Protein AF-A0A1H5H4X9-F1 (afdb_monomer)

Radius of gyration: 22.7 Å; Cα contacts (8 Å, |Δi|>4): 491; chains: 1; bounding box: 61×38×58 Å

Mean predicted aligned error: 7.18 Å

pLDDT: mean 88.06, std 11.5, range [39.28, 98.12]

Sequence (280 aa):
MKQNLNSKNSQIFKKFEDKILLLNNENDILNEVNIFSKSISINGILNHLLELFSNEKYYLPNNSTQNKITLFSSSSYEFSLIHTPPEVRTSSEATSLYTYTNNVFFCPLIDVNDVRYTIYEQNKRVAPDVLDEDVKLQIKKENVFVKNETIFLRKFKDVLRFDGTKPLLLFMIISRKDTLKYSWEYNSISLKPVRIVLREVNFARLGTTAKILGNIGDGNSKALLLKLSQHESHIVRWEAARALINIDFEEGVSVLKRMMNDKHIEISMAAKQSVQMLNV

Foldseek 3Di:
DDDPPVDPLVVLVVVLVVVCVVDDDDVVNQVSLLVSLVVDAPVSVVVVVVVVVVPDPDDDQPPDDPFWGFPDDDLFKTKIKGKDAQVNQPPPPPFKWKFFLFKKKKAFNDAQQFKKKWKWFFPDPDDQQDFDQPTATDTPDIDGHDHSNMDIHHGQTIIMHMHGNHMTIIMMMTTNPNGHQWMWMAGPPRRTTDDIDGPPPVLVVLLVVLLVLLVVLDLVCLVVLVVQLPDPDLSSVVSSLSSCCSNPVVVSLVSLVVQCPPPDPVSVVVSVVVNVVVVD

Structure (mmCIF, N/CA/C/O backbone):
data_AF-A0A1H5H4X9-F1
#
_entry.id   AF-A0A1H5H4X9-F1
#
loop_
_atom_site.group_PDB
_atom_site.id
_atom_site.type_symbol
_atom_site.label_atom_id
_atom_site.label_alt_id
_atom_site.label_comp_id
_atom_site.label_asym_id
_atom_site.label_entity_id
_atom_sit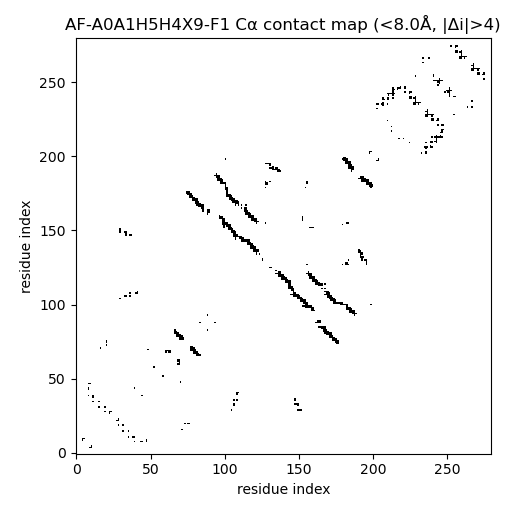e.label_seq_id
_atom_site.pdbx_PDB_ins_code
_atom_site.Cartn_x
_atom_site.Cartn_y
_atom_site.Cartn_z
_atom_site.occupancy
_atom_site.B_iso_or_equiv
_atom_site.auth_seq_id
_atom_site.auth_comp_id
_atom_site.auth_asym_id
_atom_site.auth_atom_id
_atom_site.pdbx_PDB_model_num
ATOM 1 N N . MET A 1 1 ? 31.235 10.273 4.834 1.00 39.28 1 MET A N 1
ATOM 2 C CA . MET A 1 1 ? 32.504 9.775 4.258 1.00 39.28 1 MET A CA 1
ATOM 3 C C . MET A 1 1 ? 32.305 9.721 2.746 1.00 39.28 1 MET A C 1
ATOM 5 O O . MET A 1 1 ? 31.377 9.052 2.317 1.00 39.28 1 MET A O 1
ATOM 9 N N . LYS A 1 2 ? 33.024 10.523 1.946 1.00 40.16 2 LYS A N 1
ATOM 10 C CA . LYS A 1 2 ? 32.830 10.560 0.482 1.00 40.16 2 LYS A CA 1
ATOM 11 C C . LYS A 1 2 ? 33.460 9.300 -0.122 1.00 40.16 2 LYS A C 1
ATOM 13 O O . LYS A 1 2 ? 34.681 9.186 -0.132 1.00 40.16 2 LYS A O 1
ATOM 18 N N . GLN A 1 3 ? 32.632 8.347 -0.545 1.00 53.31 3 GLN A N 1
ATOM 19 C CA . GLN A 1 3 ? 33.078 7.129 -1.220 1.00 53.31 3 GLN A CA 1
ATOM 20 C C . GLN A 1 3 ? 33.674 7.491 -2.588 1.00 53.31 3 GLN A C 1
ATOM 22 O O . GLN A 1 3 ? 33.053 8.208 -3.372 1.00 53.31 3 GLN A O 1
ATOM 27 N N . ASN A 1 4 ? 34.873 6.991 -2.885 1.00 46.84 4 ASN A N 1
ATOM 28 C CA . ASN A 1 4 ? 35.510 7.135 -4.193 1.00 46.84 4 ASN A CA 1
ATOM 29 C C . ASN A 1 4 ? 34.984 6.028 -5.127 1.00 46.84 4 ASN A C 1
ATOM 31 O O . ASN A 1 4 ? 35.702 5.110 -5.513 1.00 46.84 4 ASN A O 1
ATOM 35 N N . LEU A 1 5 ? 33.682 6.066 -5.417 1.00 55.34 5 LEU A N 1
ATOM 36 C CA . LEU A 1 5 ? 33.014 5.131 -6.320 1.00 55.34 5 LEU A CA 1
ATOM 37 C C . LEU A 1 5 ? 33.337 5.509 -7.776 1.00 55.34 5 LEU A C 1
ATOM 39 O O . LEU A 1 5 ? 32.560 6.177 -8.455 1.00 55.34 5 LEU A O 1
ATOM 43 N N . ASN A 1 6 ? 34.521 5.120 -8.249 1.00 63.47 6 ASN A N 1
ATOM 44 C CA . ASN A 1 6 ? 35.039 5.524 -9.561 1.00 63.47 6 ASN A CA 1
ATOM 45 C C . ASN A 1 6 ? 34.617 4.594 -10.717 1.00 63.47 6 ASN A C 1
ATOM 47 O O . ASN A 1 6 ? 35.115 4.728 -11.835 1.00 63.47 6 ASN A O 1
ATOM 51 N N . SER A 1 7 ? 33.708 3.639 -10.477 1.00 79.38 7 SER A N 1
ATOM 52 C CA . SER A 1 7 ? 33.183 2.784 -11.543 1.00 79.38 7 SER A CA 1
ATOM 53 C C . SER A 1 7 ? 32.176 3.552 -12.409 1.00 79.38 7 SER A C 1
ATOM 55 O O . SER A 1 7 ? 31.377 4.351 -11.915 1.00 79.38 7 SER A O 1
ATOM 57 N N . LYS A 1 8 ? 32.183 3.294 -13.726 1.00 84.25 8 LYS A N 1
ATOM 58 C CA . LYS A 1 8 ? 31.241 3.900 -14.689 1.00 84.25 8 LYS A CA 1
ATOM 59 C C . LYS A 1 8 ? 29.783 3.762 -14.229 1.00 84.25 8 LYS A C 1
ATOM 61 O O . LYS A 1 8 ? 29.007 4.703 -14.352 1.00 84.25 8 LYS A O 1
ATOM 66 N N . ASN A 1 9 ? 29.424 2.610 -13.659 1.00 82.50 9 ASN A N 1
ATOM 67 C CA . ASN A 1 9 ? 28.076 2.347 -13.150 1.00 82.50 9 ASN A CA 1
ATOM 68 C C . ASN A 1 9 ? 27.728 3.247 -11.963 1.00 82.50 9 ASN A C 1
ATOM 70 O O . ASN A 1 9 ? 26.633 3.799 -11.925 1.00 82.50 9 ASN A O 1
ATOM 74 N N . SER A 1 10 ? 28.668 3.463 -11.043 1.00 81.56 10 SER A N 1
ATOM 75 C CA . SER A 1 10 ? 28.453 4.348 -9.897 1.00 81.56 10 SER A CA 1
ATOM 76 C C . SER A 1 10 ? 28.204 5.796 -10.317 1.00 81.56 10 SER A C 1
ATOM 78 O O . SER A 1 10 ? 27.331 6.460 -9.765 1.00 81.56 10 SER A O 1
ATOM 80 N N . GLN A 1 11 ? 28.914 6.280 -11.342 1.00 87.19 11 GLN A N 1
ATOM 81 C CA . GLN A 1 11 ? 28.675 7.614 -11.903 1.00 87.19 11 GLN A CA 1
ATOM 82 C C . GLN A 1 11 ? 27.281 7.726 -12.540 1.00 87.19 11 GLN A C 1
ATOM 84 O O . GLN A 1 11 ? 26.608 8.744 -12.374 1.00 87.19 11 GLN A O 1
ATOM 89 N N . ILE A 1 12 ? 26.827 6.678 -13.238 1.00 88.88 12 ILE A N 1
ATOM 90 C CA . ILE A 1 12 ? 25.481 6.619 -13.829 1.00 88.88 12 ILE A CA 1
ATOM 91 C C . ILE A 1 12 ? 24.409 6.649 -12.729 1.00 88.88 12 ILE A C 1
ATOM 93 O O . ILE A 1 12 ? 23.481 7.453 -12.814 1.00 88.88 12 ILE A O 1
ATOM 97 N N . PHE A 1 13 ? 24.566 5.841 -11.675 1.00 87.25 13 PHE A N 1
ATOM 98 C CA . PHE A 1 13 ? 23.678 5.846 -10.508 1.00 87.25 13 PHE A CA 1
ATOM 99 C C . PHE A 1 13 ? 23.617 7.210 -9.837 1.00 87.25 13 PHE A C 1
ATOM 101 O O . PHE A 1 13 ? 22.525 7.720 -9.594 1.00 87.25 13 PHE A O 1
ATOM 108 N N . LYS A 1 14 ? 24.777 7.824 -9.584 1.00 86.81 14 LYS A N 1
ATOM 109 C CA . LYS A 1 14 ? 24.828 9.115 -8.905 1.00 86.81 14 LYS A CA 1
ATOM 110 C C . LYS A 1 14 ? 24.143 10.210 -9.719 1.00 86.81 14 LYS A C 1
ATOM 112 O O . LYS A 1 14 ? 23.335 10.965 -9.190 1.00 86.81 14 LYS A O 1
ATOM 117 N N . LYS A 1 15 ? 24.390 10.238 -11.031 1.00 92.00 15 LYS A N 1
ATOM 118 C CA . LYS A 1 15 ? 23.726 11.172 -11.948 1.00 92.00 15 LYS A CA 1
ATOM 119 C C . LYS A 1 15 ? 22.207 10.985 -11.964 1.00 92.00 15 LYS A C 1
ATOM 121 O O . LYS A 1 15 ? 21.479 11.972 -12.034 1.00 92.00 15 LYS A O 1
ATOM 126 N N . PHE A 1 16 ? 21.733 9.741 -11.929 1.00 91.81 16 PHE A N 1
ATOM 127 C CA . PHE A 1 16 ? 20.305 9.438 -11.865 1.00 91.81 16 PHE A CA 1
ATOM 128 C C . PHE A 1 16 ? 19.683 9.890 -10.541 1.00 91.81 16 PHE A C 1
ATOM 130 O O . PHE A 1 16 ? 18.658 10.570 -10.555 1.00 91.81 16 PHE A O 1
ATOM 137 N N . GLU A 1 17 ? 20.327 9.572 -9.416 1.00 90.19 17 GLU A N 1
ATOM 138 C CA . GLU A 1 17 ? 19.908 10.004 -8.080 1.00 90.19 17 GLU A CA 1
ATOM 139 C C . GLU A 1 17 ? 19.796 11.535 -8.005 1.00 90.19 17 GLU A C 1
ATOM 141 O O . GLU A 1 17 ? 18.753 12.066 -7.628 1.00 90.19 17 GLU A O 1
ATOM 146 N N . ASP A 1 18 ? 20.833 12.258 -8.426 1.00 91.44 18 ASP A N 1
ATOM 147 C CA . ASP A 1 18 ? 20.854 13.720 -8.338 1.00 91.44 18 ASP A CA 1
ATOM 148 C C . ASP A 1 18 ? 19.749 14.360 -9.191 1.00 91.44 18 ASP A C 1
ATOM 150 O O . ASP A 1 18 ? 19.135 15.345 -8.783 1.00 91.44 18 ASP A O 1
ATOM 154 N N . LYS A 1 19 ? 19.441 13.779 -10.356 1.00 92.81 19 LYS A N 1
ATOM 155 C CA . LYS A 1 19 ? 18.356 14.260 -11.213 1.00 92.81 19 LYS A CA 1
ATOM 156 C C . LYS A 1 19 ? 16.977 13.962 -10.644 1.00 92.81 19 LYS A C 1
ATOM 158 O O . LYS A 1 19 ? 16.148 14.865 -10.588 1.00 92.81 19 LYS A O 1
ATOM 163 N N . ILE A 1 20 ? 16.703 12.717 -10.247 1.00 90.50 20 ILE A N 1
ATOM 164 C CA . ILE A 1 20 ? 15.346 12.305 -9.863 1.00 90.50 20 ILE A CA 1
ATOM 165 C C . ILE A 1 20 ? 14.856 13.038 -8.611 1.00 90.50 20 ILE A C 1
ATOM 167 O O . ILE A 1 20 ? 13.665 13.318 -8.484 1.00 90.50 20 ILE A O 1
ATOM 171 N N . LEU A 1 21 ? 15.774 13.433 -7.723 1.00 89.00 21 LEU A N 1
ATOM 172 C CA . LEU A 1 21 ? 15.467 14.250 -6.548 1.00 89.00 21 LEU A CA 1
ATOM 173 C C . LEU A 1 21 ? 14.957 15.658 -6.892 1.00 89.00 21 LEU A C 1
ATOM 175 O O . LEU A 1 21 ? 14.251 16.254 -6.079 1.00 89.00 21 LEU A O 1
ATOM 179 N N . LEU A 1 22 ? 15.272 16.174 -8.083 1.00 90.19 22 LEU A N 1
ATOM 180 C CA . LEU A 1 22 ? 14.824 17.486 -8.559 1.00 90.19 22 LEU A CA 1
ATOM 181 C C . LEU A 1 22 ? 13.469 17.426 -9.283 1.00 90.19 22 LEU A C 1
ATOM 183 O O . LEU A 1 22 ? 12.858 18.466 -9.530 1.00 90.19 22 LEU A O 1
ATOM 187 N N . LEU A 1 23 ? 12.984 16.227 -9.624 1.00 89.44 23 LEU A N 1
ATOM 188 C CA . LEU A 1 23 ? 11.765 16.050 -10.409 1.00 89.44 23 LEU A CA 1
ATOM 189 C C . LEU A 1 23 ? 10.508 16.073 -9.532 1.00 89.44 23 LEU A C 1
ATOM 191 O O . LEU A 1 23 ? 10.429 15.446 -8.468 1.00 89.44 23 LEU A O 1
ATOM 195 N N . ASN A 1 24 ? 9.484 16.779 -10.018 1.00 83.94 24 ASN A N 1
ATOM 196 C CA . ASN A 1 24 ? 8.224 16.999 -9.301 1.00 83.94 24 ASN A CA 1
ATOM 197 C C . ASN A 1 24 ? 6.975 16.553 -10.070 1.00 83.94 24 ASN A C 1
ATOM 199 O O . ASN A 1 24 ? 5.891 16.572 -9.493 1.00 83.94 24 ASN A O 1
ATOM 203 N N . ASN A 1 25 ? 7.103 16.154 -11.337 1.00 87.69 25 ASN A N 1
ATOM 204 C CA . ASN A 1 25 ? 5.985 15.652 -12.131 1.00 87.69 25 ASN A CA 1
ATOM 205 C C . ASN A 1 25 ? 6.241 14.223 -12.621 1.00 87.69 25 ASN A C 1
ATOM 207 O O . ASN A 1 25 ? 7.378 13.779 -12.768 1.00 87.69 25 ASN A O 1
ATOM 211 N N . GLU A 1 26 ? 5.148 13.503 -12.853 1.00 85.81 26 GLU A N 1
ATOM 212 C CA . GLU A 1 26 ? 5.152 12.069 -13.145 1.00 85.81 26 GLU A CA 1
ATOM 213 C C . GLU A 1 26 ? 5.783 11.747 -14.507 1.00 85.81 26 GLU A C 1
ATOM 215 O O . GLU A 1 26 ? 6.474 10.738 -14.633 1.00 85.81 26 GLU A O 1
ATOM 220 N N . ASN A 1 27 ? 5.598 12.616 -15.505 1.00 90.31 27 ASN A N 1
ATOM 221 C CA . ASN A 1 27 ? 6.111 12.413 -16.861 1.00 90.31 27 ASN A CA 1
ATOM 222 C C . ASN A 1 27 ? 7.637 12.520 -16.925 1.00 90.31 27 ASN A C 1
ATOM 224 O O . ASN A 1 27 ? 8.282 11.695 -17.571 1.00 90.31 27 ASN A O 1
ATOM 228 N N . ASP A 1 28 ? 8.222 13.488 -16.224 1.00 91.69 28 ASP A N 1
ATOM 229 C CA . ASP A 1 28 ? 9.673 13.648 -16.176 1.00 91.69 28 ASP A CA 1
ATOM 230 C C . ASP A 1 28 ? 10.326 12.485 -15.435 1.00 91.69 28 ASP A C 1
ATOM 232 O O . ASP A 1 28 ? 11.357 11.975 -15.874 1.00 91.69 28 ASP A O 1
ATOM 236 N N . ILE A 1 29 ? 9.707 12.022 -14.341 1.00 90.50 29 ILE A N 1
ATOM 237 C CA . ILE A 1 29 ? 10.178 10.837 -13.614 1.00 90.50 29 ILE A CA 1
ATOM 238 C C . ILE A 1 29 ? 10.132 9.626 -14.540 1.00 90.50 29 ILE A C 1
ATOM 240 O O . ILE A 1 29 ? 11.134 8.934 -14.687 1.00 90.50 29 ILE A O 1
ATOM 244 N N . LEU A 1 30 ? 9.000 9.395 -15.209 1.00 91.38 30 LEU A N 1
ATOM 245 C CA . LEU A 1 30 ? 8.842 8.300 -16.161 1.00 91.38 30 LEU A CA 1
ATOM 246 C C . LEU A 1 30 ? 9.936 8.329 -17.239 1.00 91.38 30 LEU A C 1
ATOM 248 O O . LEU A 1 30 ? 10.547 7.301 -17.539 1.00 91.38 30 LEU A O 1
ATOM 252 N N . ASN A 1 31 ? 10.209 9.509 -17.795 1.00 92.88 31 ASN A N 1
ATOM 253 C CA . ASN A 1 31 ? 11.240 9.694 -18.806 1.00 92.88 31 ASN A CA 1
ATOM 254 C C . ASN A 1 31 ? 12.644 9.396 -18.257 1.00 92.88 31 ASN A C 1
ATOM 256 O O . ASN A 1 31 ? 13.391 8.629 -18.862 1.00 92.88 31 ASN A O 1
ATOM 260 N N . GLU A 1 32 ? 12.996 9.932 -17.087 1.00 94.38 32 GLU A N 1
ATOM 261 C CA . GLU A 1 32 ? 14.320 9.710 -16.498 1.00 94.38 32 GLU A CA 1
ATOM 262 C C . GLU A 1 32 ? 14.532 8.238 -16.102 1.00 94.38 32 GLU A C 1
ATOM 264 O O . GLU A 1 32 ? 15.623 7.711 -16.306 1.00 94.38 32 GLU A O 1
ATOM 269 N N . VAL A 1 33 ? 13.496 7.526 -15.639 1.00 92.19 33 VAL A N 1
ATOM 270 C CA . VAL A 1 33 ? 13.570 6.073 -15.375 1.00 92.19 33 VAL A CA 1
ATOM 271 C C . VAL A 1 33 ? 13.789 5.277 -16.662 1.00 92.19 33 VAL A C 1
ATOM 273 O O . VAL A 1 33 ? 14.611 4.357 -16.694 1.00 92.19 33 VAL A O 1
ATOM 276 N N . ASN A 1 34 ? 13.109 5.645 -17.749 1.00 91.69 34 ASN A N 1
ATOM 277 C CA . ASN A 1 34 ? 13.314 5.023 -19.059 1.00 91.69 34 ASN A CA 1
ATOM 278 C C . ASN A 1 34 ? 14.728 5.284 -19.612 1.00 91.69 34 ASN A C 1
ATOM 280 O O . ASN A 1 34 ? 15.320 4.401 -20.230 1.00 91.69 34 ASN A O 1
ATOM 284 N N . ILE A 1 35 ? 15.290 6.478 -19.394 1.00 93.31 35 ILE A N 1
ATOM 285 C CA . ILE A 1 35 ? 16.677 6.799 -19.770 1.00 93.31 35 ILE A CA 1
ATOM 286 C C . ILE A 1 35 ? 17.652 5.976 -18.925 1.00 93.31 35 ILE A C 1
ATOM 288 O O . ILE A 1 35 ? 18.563 5.343 -19.463 1.00 93.31 35 ILE A O 1
ATOM 292 N N . PHE A 1 36 ? 17.444 5.955 -17.609 1.00 92.44 36 PHE A N 1
ATOM 293 C CA . PHE A 1 36 ? 18.318 5.266 -16.672 1.00 92.44 36 PHE A CA 1
ATOM 294 C C . PHE A 1 36 ? 18.369 3.760 -16.933 1.00 92.44 36 PHE A C 1
ATOM 296 O O . PHE A 1 36 ? 19.461 3.218 -17.099 1.00 92.44 36 PHE A O 1
ATOM 303 N N . SER A 1 37 ? 17.214 3.102 -17.063 1.00 91.75 37 SER A N 1
ATOM 304 C CA . SER A 1 37 ? 17.118 1.656 -17.335 1.00 91.75 37 SER A CA 1
ATOM 305 C C . SER A 1 37 ? 17.828 1.230 -18.625 1.00 91.75 37 SER A C 1
ATOM 307 O O . SER A 1 37 ? 18.403 0.148 -18.684 1.00 91.75 37 SER A O 1
ATOM 309 N N . LYS A 1 38 ? 17.876 2.095 -19.646 1.00 93.12 38 LYS A N 1
ATOM 310 C CA . LYS A 1 38 ? 18.631 1.848 -20.888 1.00 93.12 38 LYS A CA 1
ATOM 311 C C . LYS A 1 38 ? 20.133 2.105 -20.749 1.00 93.12 38 LYS A C 1
ATOM 313 O O . LYS A 1 38 ? 20.916 1.582 -21.536 1.00 93.12 38 LYS A O 1
ATOM 318 N N . SER A 1 39 ? 20.538 2.923 -19.779 1.00 91.12 39 SER A N 1
ATOM 319 C CA . SER A 1 39 ? 21.932 3.341 -19.588 1.00 91.12 39 SER A CA 1
ATOM 320 C C . SER A 1 39 ? 22.774 2.364 -18.764 1.00 91.12 39 SER A C 1
ATOM 322 O O . SER A 1 39 ? 24.002 2.471 -18.768 1.00 91.12 39 SER A O 1
ATOM 324 N N . ILE A 1 40 ? 22.141 1.409 -18.077 1.00 86.94 40 ILE A N 1
ATOM 325 C CA . ILE A 1 40 ? 22.816 0.468 -17.185 1.00 86.94 40 ILE A CA 1
ATOM 326 C C . ILE A 1 40 ? 22.320 -0.964 -17.400 1.00 86.94 40 ILE A C 1
ATOM 328 O O . ILE A 1 40 ? 21.133 -1.212 -17.585 1.00 86.94 40 ILE A O 1
ATOM 332 N N . SER A 1 41 ? 23.242 -1.928 -17.382 1.00 87.31 41 SER A N 1
ATOM 333 C CA . SER A 1 41 ? 22.889 -3.347 -17.451 1.00 87.31 41 SER A CA 1
ATOM 334 C C . SER A 1 41 ? 22.567 -3.897 -16.066 1.00 87.31 41 SER A C 1
ATOM 336 O O . SER A 1 41 ? 23.082 -3.411 -15.057 1.00 87.31 41 SER A O 1
ATOM 338 N N . ILE A 1 42 ? 21.784 -4.977 -16.012 1.00 86.00 42 ILE A N 1
ATOM 339 C CA . ILE A 1 42 ? 21.484 -5.635 -14.740 1.00 86.00 42 ILE A CA 1
ATOM 340 C C . ILE A 1 42 ? 22.739 -6.113 -14.008 1.00 86.00 42 ILE A C 1
ATOM 342 O O . ILE A 1 42 ? 22.876 -5.884 -12.811 1.00 86.00 42 ILE A O 1
ATOM 346 N N . ASN A 1 43 ? 23.706 -6.670 -14.735 1.00 87.25 43 ASN A N 1
ATOM 347 C CA . ASN A 1 43 ? 24.987 -7.065 -14.155 1.00 87.25 43 ASN A CA 1
ATOM 348 C C . ASN A 1 43 ? 25.744 -5.850 -13.608 1.00 87.25 43 ASN A C 1
ATOM 350 O O . ASN A 1 43 ? 26.370 -5.939 -12.559 1.00 87.25 43 ASN A O 1
ATOM 354 N N . GLY A 1 44 ? 25.651 -4.698 -14.280 1.00 84.38 44 GLY A N 1
ATOM 355 C CA . GLY A 1 44 ? 26.235 -3.454 -13.790 1.00 84.38 44 GLY A CA 1
ATOM 356 C C . GLY A 1 44 ? 25.626 -2.985 -12.467 1.00 84.38 44 GLY A C 1
ATOM 357 O O . GLY A 1 44 ? 26.362 -2.530 -11.594 1.00 84.38 44 GLY A O 1
ATOM 358 N N . ILE A 1 45 ? 24.311 -3.151 -12.300 1.00 83.81 45 ILE A N 1
ATOM 359 C CA . ILE A 1 45 ? 23.587 -2.858 -11.055 1.00 83.81 45 ILE A CA 1
ATOM 360 C C . ILE A 1 45 ? 23.996 -3.825 -9.944 1.00 83.81 45 ILE A C 1
ATOM 362 O O . ILE A 1 45 ? 24.347 -3.392 -8.852 1.00 83.81 45 ILE A O 1
ATOM 366 N N . LEU A 1 46 ? 23.961 -5.130 -10.219 1.00 86.44 46 LEU A N 1
ATOM 367 C CA . LEU A 1 46 ? 24.276 -6.156 -9.226 1.00 86.44 46 LEU A CA 1
ATOM 368 C C . LEU A 1 46 ? 25.735 -6.069 -8.772 1.00 86.44 46 LEU A C 1
ATOM 370 O O . LEU A 1 46 ? 26.000 -6.143 -7.578 1.00 86.44 46 LEU A O 1
ATOM 374 N N . ASN A 1 47 ? 26.671 -5.824 -9.690 1.00 83.62 47 ASN A N 1
ATOM 375 C CA . ASN A 1 47 ? 28.071 -5.606 -9.333 1.00 83.62 47 ASN A CA 1
ATOM 376 C C . ASN A 1 47 ? 28.248 -4.337 -8.496 1.00 83.62 47 ASN A C 1
ATOM 378 O O . ASN A 1 47 ? 28.980 -4.370 -7.516 1.00 83.62 47 ASN A O 1
ATOM 382 N N . HIS A 1 48 ? 27.541 -3.249 -8.821 1.00 81.31 48 HIS A N 1
ATOM 383 C CA . HIS A 1 48 ? 27.560 -2.043 -7.993 1.00 81.31 48 HIS A CA 1
ATOM 384 C C . HIS A 1 48 ? 27.033 -2.315 -6.573 1.00 81.31 48 HIS A C 1
ATOM 386 O O . HIS A 1 48 ? 27.641 -1.887 -5.596 1.00 81.31 48 HIS A O 1
ATOM 392 N N . LEU A 1 49 ? 25.949 -3.085 -6.439 1.00 81.38 49 LEU A N 1
ATOM 393 C CA . LEU A 1 49 ? 25.440 -3.513 -5.133 1.00 81.38 49 LEU A CA 1
ATOM 394 C C . LEU A 1 49 ? 26.454 -4.364 -4.363 1.00 81.38 49 LEU A C 1
ATOM 396 O O . LEU A 1 49 ? 26.669 -4.131 -3.178 1.00 81.38 49 LEU A O 1
ATOM 400 N N . LEU A 1 50 ? 27.102 -5.322 -5.030 1.00 81.62 50 LEU A N 1
ATOM 401 C CA . LEU A 1 50 ? 28.148 -6.142 -4.419 1.00 81.62 50 LEU A CA 1
ATOM 402 C C . LEU A 1 50 ? 29.349 -5.296 -3.983 1.00 81.62 50 LEU A C 1
ATOM 404 O O . LEU A 1 50 ? 29.868 -5.517 -2.890 1.00 81.62 50 LEU A O 1
ATOM 408 N N . GLU A 1 51 ? 29.766 -4.309 -4.782 1.00 79.81 51 GLU A N 1
ATOM 409 C CA . GLU A 1 51 ? 30.812 -3.348 -4.411 1.00 79.81 51 GLU A CA 1
ATOM 410 C C . GLU A 1 51 ? 30.426 -2.576 -3.140 1.00 79.81 51 GLU A C 1
ATOM 412 O O . GLU A 1 51 ? 31.252 -2.431 -2.238 1.00 79.81 51 GLU A O 1
ATOM 417 N N . LEU A 1 52 ? 29.174 -2.118 -3.029 1.00 76.56 52 LEU A N 1
ATOM 418 C CA . LEU A 1 52 ? 28.678 -1.437 -1.829 1.00 76.56 52 LEU A CA 1
ATOM 419 C C . LEU A 1 52 ? 28.689 -2.366 -0.607 1.00 76.56 52 LEU A C 1
ATOM 421 O O . LEU A 1 52 ? 29.241 -2.004 0.430 1.00 76.56 52 LEU A O 1
ATOM 425 N N . PHE A 1 53 ? 28.147 -3.581 -0.732 1.00 76.94 53 PHE A N 1
ATOM 426 C CA . PHE A 1 53 ? 28.080 -4.544 0.376 1.00 76.94 53 PHE A CA 1
ATOM 427 C C . PHE A 1 53 ? 29.460 -5.007 0.841 1.00 76.94 53 PHE A C 1
ATOM 429 O O . PHE A 1 53 ? 29.669 -5.208 2.033 1.00 76.94 53 PHE A O 1
ATOM 436 N N . SER A 1 54 ? 30.413 -5.154 -0.080 1.00 77.38 54 SER A N 1
ATOM 437 C CA . SER A 1 54 ? 31.765 -5.622 0.253 1.00 77.38 54 SER A CA 1
ATOM 438 C C . SER A 1 54 ? 32.586 -4.572 1.005 1.00 77.38 54 SER A C 1
ATOM 440 O O . SER A 1 54 ? 33.504 -4.923 1.741 1.00 77.38 54 SER A O 1
ATOM 442 N N . ASN A 1 55 ? 32.270 -3.285 0.825 1.00 72.38 55 ASN A N 1
ATOM 443 C CA . ASN A 1 55 ? 33.017 -2.177 1.425 1.00 72.38 55 ASN A CA 1
ATOM 444 C C . ASN A 1 55 ? 32.407 -1.666 2.740 1.00 72.38 55 ASN A C 1
ATOM 446 O O . ASN A 1 55 ? 33.068 -0.943 3.487 1.00 72.38 55 ASN A O 1
ATOM 450 N N . GLU A 1 56 ? 31.165 -2.034 3.048 1.00 65.81 56 GLU A N 1
ATOM 451 C CA . GLU A 1 56 ? 30.456 -1.572 4.238 1.00 65.81 56 GLU A CA 1
ATOM 452 C C . GLU A 1 56 ? 30.386 -2.676 5.298 1.00 65.81 56 GLU A C 1
ATOM 454 O O . GLU A 1 56 ? 29.648 -3.650 5.176 1.00 65.81 56 GLU A O 1
ATOM 459 N N . LYS A 1 57 ? 31.114 -2.492 6.406 1.00 57.97 57 LYS A N 1
ATOM 460 C CA . LYS A 1 57 ? 31.158 -3.456 7.522 1.00 57.97 57 LYS A CA 1
ATOM 461 C C . LYS A 1 57 ? 29.784 -3.691 8.186 1.00 57.97 57 LYS A C 1
ATOM 463 O O . LYS A 1 57 ? 29.623 -4.690 8.877 1.00 57.97 57 LYS A O 1
ATOM 468 N N . TYR A 1 58 ? 28.820 -2.783 7.979 1.00 53.75 58 TYR A N 1
ATOM 469 C CA . TYR A 1 58 ? 27.467 -2.812 8.553 1.00 53.75 58 TYR A CA 1
ATOM 470 C C . TYR A 1 58 ? 26.416 -2.177 7.625 1.00 53.75 58 TYR A C 1
ATOM 472 O O . TYR A 1 58 ? 25.641 -1.320 8.054 1.00 53.75 58 TYR A O 1
ATOM 480 N N . TYR A 1 59 ? 26.370 -2.572 6.351 1.00 53.44 59 TYR A N 1
ATOM 481 C CA . TYR A 1 59 ? 25.264 -2.147 5.494 1.00 53.44 59 TYR A CA 1
ATOM 482 C C . TYR A 1 59 ? 23.982 -2.903 5.871 1.00 53.44 59 TYR A C 1
ATOM 484 O O . TYR A 1 59 ? 23.803 -4.074 5.538 1.00 53.44 59 TYR A O 1
ATOM 492 N N . LEU A 1 60 ? 23.083 -2.225 6.587 1.00 54.59 60 LEU A N 1
ATOM 493 C CA . LEU A 1 60 ? 21.713 -2.676 6.811 1.00 54.59 60 LEU A CA 1
ATOM 494 C C . LEU A 1 60 ? 20.818 -1.947 5.807 1.00 54.59 60 LEU A C 1
ATOM 496 O O . LEU A 1 60 ? 20.505 -0.772 6.024 1.00 54.59 60 LEU A O 1
ATOM 500 N N . PRO A 1 61 ? 20.398 -2.586 4.704 1.00 53.91 61 PRO A N 1
ATOM 501 C CA . PRO A 1 61 ? 19.477 -1.940 3.792 1.00 53.91 61 PRO A CA 1
ATOM 502 C C . PRO A 1 61 ? 18.141 -1.712 4.506 1.00 53.91 61 PRO A C 1
ATOM 504 O O . PRO A 1 61 ? 17.354 -2.637 4.723 1.00 53.91 61 PRO A O 1
ATOM 507 N N . ASN A 1 62 ? 17.877 -0.462 4.887 1.00 53.97 62 ASN A N 1
ATOM 508 C CA . ASN A 1 62 ? 16.612 -0.082 5.501 1.00 53.97 62 ASN A CA 1
ATOM 509 C C . ASN A 1 62 ? 15.450 -0.477 4.570 1.00 53.97 62 ASN A C 1
ATOM 511 O O . ASN A 1 62 ? 15.451 -0.169 3.375 1.00 53.97 62 ASN A O 1
ATOM 515 N N . ASN A 1 63 ? 14.446 -1.157 5.131 1.00 57.56 63 ASN A N 1
ATOM 516 C CA . ASN A 1 63 ? 13.223 -1.603 4.448 1.00 57.56 63 ASN A CA 1
ATOM 517 C C . ASN A 1 63 ? 13.415 -2.585 3.278 1.00 57.56 63 ASN A C 1
ATOM 519 O O . ASN A 1 63 ? 12.529 -2.694 2.424 1.00 57.56 63 ASN A O 1
ATOM 523 N N . SER A 1 64 ? 14.538 -3.304 3.230 1.00 62.91 64 SER A N 1
ATOM 524 C CA . SER A 1 64 ? 14.697 -4.411 2.285 1.00 62.91 64 SER A CA 1
ATOM 525 C C . SER A 1 64 ? 14.074 -5.697 2.810 1.00 62.91 64 SER A C 1
ATOM 527 O O . SER A 1 64 ? 14.028 -5.955 4.012 1.00 62.91 64 SER A O 1
ATOM 529 N N . THR A 1 65 ? 13.555 -6.492 1.885 1.00 70.38 65 THR A N 1
ATOM 530 C CA . THR A 1 65 ? 12.996 -7.822 2.145 1.00 70.38 65 THR A CA 1
ATOM 531 C C . THR A 1 65 ? 13.754 -8.837 1.297 1.00 70.38 65 THR A C 1
ATOM 533 O O . THR A 1 65 ? 14.593 -8.461 0.483 1.00 70.38 65 THR A O 1
ATOM 536 N N . GLN A 1 66 ? 13.437 -10.126 1.426 1.00 70.25 66 GLN A N 1
ATOM 537 C CA . GLN A 1 66 ? 14.039 -11.168 0.579 1.00 70.25 66 GLN A CA 1
ATOM 538 C C . GLN A 1 66 ? 13.900 -10.882 -0.931 1.00 70.25 66 GLN A C 1
ATOM 540 O O . GLN A 1 66 ? 14.736 -11.311 -1.717 1.00 70.25 66 GLN A O 1
ATOM 545 N N . ASN A 1 67 ? 12.879 -10.113 -1.324 1.00 82.69 67 ASN A N 1
ATOM 546 C CA . ASN A 1 67 ? 12.516 -9.854 -2.717 1.00 82.69 67 ASN A CA 1
ATOM 547 C C . ASN A 1 67 ? 12.695 -8.386 -3.138 1.00 82.69 67 ASN A C 1
ATOM 549 O O . ASN A 1 67 ? 12.345 -8.021 -4.259 1.00 82.69 67 ASN A O 1
ATOM 553 N N . LYS A 1 68 ? 13.208 -7.519 -2.256 1.00 88.19 68 LYS A N 1
ATOM 554 C CA . LYS A 1 68 ? 13.352 -6.081 -2.515 1.00 88.19 68 LYS A CA 1
ATOM 555 C C . LYS A 1 68 ? 14.630 -5.550 -1.881 1.00 88.19 68 LYS A C 1
ATOM 557 O O . LYS A 1 68 ? 14.783 -5.653 -0.670 1.00 88.19 68 LYS A O 1
ATOM 562 N N . ILE A 1 69 ? 15.469 -4.905 -2.686 1.00 87.56 69 ILE A N 1
ATOM 563 C CA . ILE A 1 69 ? 16.687 -4.214 -2.258 1.00 87.56 69 ILE A CA 1
ATOM 564 C C . ILE A 1 69 ? 16.517 -2.718 -2.519 1.00 87.56 69 ILE A C 1
ATOM 566 O O . ILE A 1 69 ? 16.366 -2.300 -3.667 1.00 87.56 69 ILE A O 1
ATOM 570 N N . THR A 1 70 ? 16.551 -1.905 -1.467 1.00 88.12 70 THR A N 1
ATOM 571 C CA . THR A 1 70 ? 16.528 -0.439 -1.583 1.00 88.12 70 THR A CA 1
ATOM 572 C C . THR A 1 70 ? 17.890 0.059 -2.067 1.00 88.12 70 THR A C 1
ATOM 574 O O . THR A 1 70 ? 18.886 -0.107 -1.373 1.00 88.12 70 THR A O 1
ATOM 577 N N . LEU A 1 71 ? 17.933 0.683 -3.245 1.00 85.19 71 LEU A N 1
ATOM 578 C CA . LEU A 1 71 ? 19.155 1.229 -3.848 1.00 85.19 71 LEU A CA 1
ATOM 579 C C . LEU A 1 71 ? 19.457 2.631 -3.314 1.00 85.19 71 LEU A C 1
ATOM 581 O O . LEU A 1 71 ? 20.590 2.929 -2.954 1.00 85.19 71 LEU A O 1
ATOM 585 N N . PHE A 1 72 ? 18.430 3.476 -3.218 1.00 85.56 72 PHE A N 1
ATOM 586 C CA . PHE A 1 72 ? 18.500 4.745 -2.499 1.00 85.56 72 PHE A CA 1
ATOM 587 C C . PHE A 1 72 ? 17.130 5.103 -1.919 1.00 85.56 72 PHE A C 1
ATOM 589 O O . PHE A 1 72 ? 16.084 4.678 -2.417 1.00 85.56 72 PHE A O 1
ATOM 596 N N . SER A 1 73 ? 17.127 5.922 -0.871 1.00 86.88 73 SER A N 1
ATOM 597 C CA . SER A 1 73 ? 15.907 6.484 -0.299 1.00 86.88 73 SER A CA 1
ATOM 598 C C . SER A 1 73 ? 16.157 7.913 0.160 1.00 86.88 73 SER A C 1
ATOM 600 O O . SER A 1 73 ? 17.148 8.196 0.824 1.00 86.88 73 SER A O 1
ATOM 602 N N . SER A 1 74 ? 15.214 8.798 -0.138 1.00 87.75 74 SER A N 1
ATOM 603 C CA . SER A 1 74 ? 15.175 10.182 0.329 1.00 87.75 74 SER A CA 1
ATOM 604 C C . SER A 1 74 ? 13.809 10.506 0.941 1.00 87.75 74 SER A C 1
ATOM 606 O O . SER A 1 74 ? 12.947 9.635 1.084 1.00 87.75 74 SER A O 1
ATOM 608 N N . SER A 1 75 ? 13.591 11.771 1.303 1.00 86.12 75 SER A N 1
ATOM 609 C CA . SER A 1 75 ? 12.269 12.265 1.709 1.00 86.12 75 SER A CA 1
ATOM 610 C C . SER A 1 75 ? 11.257 12.277 0.559 1.00 86.12 75 SER A C 1
ATOM 612 O O . SER A 1 75 ? 10.055 12.225 0.803 1.00 86.12 75 SER A O 1
ATOM 614 N N . SER A 1 76 ? 11.729 12.340 -0.691 1.00 87.81 76 SER A N 1
ATOM 615 C CA . SER A 1 76 ? 10.873 12.475 -1.873 1.00 87.81 76 SER A CA 1
ATOM 616 C C . SER A 1 76 ? 10.622 11.154 -2.582 1.00 87.81 76 SER A C 1
ATOM 618 O O . SER A 1 76 ? 9.501 10.926 -3.029 1.00 87.81 76 SER A O 1
ATOM 620 N N . TYR A 1 77 ? 11.629 10.283 -2.670 1.00 90.38 77 TYR A N 1
ATOM 621 C CA . TYR A 1 77 ? 11.534 9.037 -3.425 1.00 90.38 77 TYR A CA 1
ATOM 622 C C . TYR A 1 77 ? 12.290 7.903 -2.749 1.00 90.38 77 TYR A C 1
ATOM 624 O O . TYR A 1 77 ? 13.287 8.112 -2.063 1.00 90.38 77 TYR A O 1
ATOM 632 N N . GLU A 1 78 ? 11.828 6.688 -2.995 1.00 91.62 78 GLU A N 1
ATOM 633 C CA . GLU A 1 78 ? 12.590 5.470 -2.771 1.00 91.62 78 GLU A CA 1
ATOM 634 C C . GLU A 1 78 ? 12.767 4.752 -4.098 1.00 91.62 78 GLU A C 1
ATOM 636 O O . GLU A 1 78 ? 11.808 4.602 -4.856 1.00 91.62 78 GLU A O 1
ATOM 641 N N . PHE A 1 79 ? 13.982 4.286 -4.352 1.00 91.19 79 PHE A N 1
ATOM 642 C CA . PHE A 1 79 ? 14.313 3.493 -5.517 1.00 91.19 79 PHE A CA 1
ATOM 643 C C . PHE A 1 79 ? 14.800 2.127 -5.087 1.00 91.19 79 PHE A C 1
ATOM 645 O O . PHE A 1 79 ? 15.706 2.006 -4.264 1.00 91.19 79 PHE A O 1
ATOM 652 N N . SER A 1 80 ? 14.176 1.091 -5.625 1.00 92.19 80 SER A N 1
ATOM 653 C CA . SER A 1 80 ? 14.436 -0.287 -5.238 1.00 92.19 80 SER A CA 1
ATOM 654 C C . SER A 1 80 ? 14.573 -1.187 -6.452 1.00 92.19 80 SER A C 1
ATOM 656 O O . SER A 1 80 ? 13.894 -1.003 -7.461 1.00 92.19 80 SER A O 1
ATOM 658 N N . LEU A 1 81 ? 15.404 -2.210 -6.312 1.00 91.25 81 LEU A N 1
ATOM 659 C CA . LEU A 1 81 ? 15.399 -3.384 -7.166 1.00 91.25 81 LEU A CA 1
ATOM 660 C C . LEU A 1 81 ? 14.462 -4.425 -6.546 1.00 91.25 81 LEU A C 1
ATOM 662 O O . LEU A 1 81 ? 14.597 -4.752 -5.368 1.00 91.25 81 LEU A O 1
ATOM 666 N N . ILE A 1 82 ? 13.516 -4.943 -7.323 1.00 90.50 82 ILE A N 1
ATOM 667 C CA . ILE A 1 82 ? 12.589 -5.995 -6.904 1.00 90.50 82 ILE A CA 1
ATOM 668 C C . ILE A 1 82 ? 12.824 -7.244 -7.729 1.00 90.50 82 ILE A C 1
ATOM 670 O O . ILE A 1 82 ? 12.784 -7.196 -8.957 1.00 90.50 82 ILE A O 1
ATOM 674 N N . HIS A 1 83 ? 12.974 -8.366 -7.038 1.00 88.88 83 HIS A N 1
ATOM 675 C CA . HIS A 1 83 ? 12.968 -9.697 -7.614 1.00 88.88 83 HIS A CA 1
ATOM 676 C C . HIS A 1 83 ? 11.669 -10.405 -7.223 1.00 88.88 83 HIS A C 1
ATOM 678 O O . HIS A 1 83 ? 11.405 -10.617 -6.044 1.00 88.88 83 HIS A O 1
ATOM 684 N N . THR A 1 84 ? 10.849 -10.768 -8.208 1.00 84.00 84 THR A N 1
ATOM 685 C CA . THR A 1 84 ? 9.599 -11.501 -7.975 1.00 84.00 84 THR A CA 1
ATOM 686 C C . THR A 1 84 ? 9.711 -12.896 -8.580 1.00 84.00 84 THR A C 1
ATOM 688 O O . THR A 1 84 ? 9.619 -13.036 -9.808 1.00 84.00 84 THR A O 1
ATOM 691 N N . PRO A 1 85 ? 9.921 -13.937 -7.761 1.00 80.25 85 PRO A N 1
ATOM 692 C CA . PRO A 1 85 ? 10.055 -15.290 -8.272 1.00 80.25 85 PRO A CA 1
ATOM 693 C C . PRO A 1 85 ? 8.673 -15.855 -8.695 1.00 80.25 85 PRO A C 1
ATOM 695 O O . PRO A 1 85 ? 7.629 -15.288 -8.346 1.00 80.25 85 PRO A O 1
ATOM 698 N N . PRO A 1 86 ? 8.611 -16.878 -9.568 1.00 75.06 86 PRO A N 1
ATOM 699 C CA . PRO A 1 86 ? 7.354 -17.431 -10.105 1.00 75.06 86 PRO A CA 1
ATOM 700 C C . PRO A 1 86 ? 6.388 -17.964 -9.050 1.00 75.06 86 PRO A C 1
ATOM 702 O O . PRO A 1 86 ? 5.178 -17.801 -9.185 1.00 75.06 86 PRO A O 1
ATOM 705 N N . GLU A 1 87 ? 6.911 -18.546 -7.982 1.00 69.38 87 GLU A N 1
ATOM 706 C CA . GLU A 1 87 ? 6.150 -19.234 -6.938 1.00 69.38 87 GLU A CA 1
ATOM 707 C C . GLU A 1 87 ? 5.263 -18.253 -6.159 1.00 69.38 87 GLU A C 1
ATOM 709 O O . GLU A 1 87 ? 4.149 -18.583 -5.769 1.00 69.38 87 GLU A O 1
ATOM 714 N N . VAL A 1 88 ? 5.712 -17.001 -6.022 1.00 62.50 88 VAL A N 1
ATOM 715 C CA . VAL A 1 88 ? 4.957 -15.915 -5.371 1.00 62.50 88 VAL A CA 1
ATOM 716 C C . VAL A 1 88 ? 3.789 -15.420 -6.244 1.00 62.50 88 VAL A C 1
ATOM 718 O O . VAL A 1 88 ? 2.903 -14.727 -5.754 1.00 62.50 88 VAL A O 1
ATOM 721 N N . ARG A 1 89 ? 3.775 -15.759 -7.542 1.00 63.50 89 ARG A N 1
ATOM 722 C CA . ARG A 1 89 ? 2.811 -15.249 -8.542 1.00 63.50 89 ARG A CA 1
ATOM 723 C C . ARG A 1 89 ? 1.855 -16.299 -9.089 1.00 63.50 89 ARG A C 1
ATOM 725 O O . ARG A 1 89 ? 0.832 -15.948 -9.659 1.00 63.50 89 ARG A O 1
ATOM 732 N N . THR A 1 90 ? 2.223 -17.569 -8.977 1.00 52.38 90 THR A N 1
ATOM 733 C CA . THR A 1 90 ? 1.499 -18.702 -9.569 1.00 52.38 90 THR A CA 1
ATOM 734 C C . THR A 1 90 ? 0.699 -19.492 -8.547 1.00 52.38 90 THR A C 1
ATOM 736 O O . THR A 1 90 ? -0.008 -20.424 -8.929 1.00 52.38 90 THR A O 1
ATOM 739 N N . SER A 1 91 ? 0.754 -19.122 -7.262 1.00 49.88 91 SER A N 1
ATOM 740 C CA . SER A 1 91 ? -0.155 -19.721 -6.301 1.00 49.88 91 SER A CA 1
ATOM 741 C C . SER A 1 91 ? -1.585 -19.337 -6.683 1.00 49.88 91 SER A C 1
ATOM 743 O O . SER A 1 91 ? -1.931 -18.166 -6.854 1.00 49.88 91 SER A O 1
ATOM 745 N N . SER A 1 92 ? -2.460 -20.335 -6.747 1.00 46.75 92 SER A N 1
ATOM 746 C CA . SER A 1 92 ? -3.918 -20.171 -6.745 1.00 46.75 92 SER A CA 1
ATOM 747 C C . SER A 1 92 ? -4.444 -19.398 -5.516 1.00 46.75 92 SER A C 1
ATOM 749 O O . SER A 1 92 ? -5.649 -19.237 -5.355 1.00 46.75 92 SER A O 1
ATOM 751 N N . GLU A 1 93 ? -3.541 -18.929 -4.651 1.00 46.81 93 GLU A N 1
ATOM 752 C CA . GLU A 1 93 ? -3.753 -18.255 -3.377 1.00 46.81 93 GLU A CA 1
ATOM 753 C C . GLU A 1 93 ? -3.476 -16.746 -3.431 1.00 46.81 93 GLU A C 1
ATOM 755 O O . GLU A 1 93 ? -3.661 -16.070 -2.421 1.00 46.81 93 GLU A O 1
ATOM 760 N N . ALA A 1 94 ? -3.065 -16.172 -4.573 1.00 60.44 94 ALA A N 1
ATOM 761 C CA . ALA A 1 94 ? -3.026 -14.715 -4.749 1.00 60.44 94 ALA A CA 1
ATOM 762 C C . ALA A 1 94 ? -4.462 -14.149 -4.839 1.00 60.44 94 ALA A C 1
ATOM 764 O O . ALA A 1 94 ? -4.913 -13.626 -5.861 1.00 60.44 94 ALA A O 1
ATOM 765 N N . THR A 1 95 ? -5.218 -14.293 -3.750 1.00 73.81 95 THR A N 1
ATOM 766 C CA . THR A 1 95 ? -6.627 -13.915 -3.614 1.00 73.81 95 THR A CA 1
ATOM 767 C C . THR A 1 95 ? -6.815 -12.421 -3.423 1.00 73.81 95 THR A C 1
ATOM 769 O O . THR A 1 95 ? -7.951 -11.955 -3.451 1.00 73.81 95 THR A O 1
ATOM 772 N N . SER A 1 96 ? -5.727 -11.678 -3.212 1.00 89.81 96 SER A N 1
ATOM 773 C CA . SER A 1 96 ? -5.777 -10.298 -2.749 1.00 89.81 96 SER A CA 1
ATOM 774 C C . SER A 1 96 ? -4.987 -9.368 -3.663 1.00 89.81 96 SER A C 1
ATOM 776 O O . SER A 1 96 ? -3.797 -9.564 -3.905 1.00 89.81 96 SER A O 1
ATOM 778 N N . LEU A 1 97 ? -5.652 -8.322 -4.141 1.00 93.50 97 LEU A N 1
ATOM 779 C CA . LEU A 1 97 ? -5.052 -7.190 -4.835 1.00 93.50 97 LEU A CA 1
ATOM 780 C C . LEU A 1 97 ? -5.067 -5.974 -3.910 1.00 93.50 97 LEU A C 1
ATOM 782 O O . LEU A 1 97 ? -5.964 -5.836 -3.083 1.00 93.50 97 LEU A O 1
ATOM 786 N N . TYR A 1 98 ? -4.098 -5.072 -4.053 1.00 94.81 98 TYR A N 1
ATOM 787 C CA . TYR A 1 98 ? -3.986 -3.919 -3.164 1.00 94.81 98 TYR A CA 1
ATOM 788 C C . TYR A 1 98 ? -3.806 -2.623 -3.935 1.00 94.81 98 TYR A C 1
ATOM 790 O O . TYR A 1 98 ? -3.031 -2.551 -4.889 1.00 94.81 98 TYR A O 1
ATOM 798 N N . THR A 1 99 ? -4.463 -1.568 -3.463 1.00 95.75 99 THR A N 1
ATOM 799 C CA . THR A 1 99 ? -4.124 -0.206 -3.883 1.00 95.75 99 THR A CA 1
ATOM 800 C C . THR A 1 99 ? -2.789 0.215 -3.285 1.00 95.75 99 THR A C 1
ATOM 802 O O . THR A 1 99 ? -2.483 -0.118 -2.137 1.00 95.75 99 THR A O 1
ATOM 805 N N . TYR A 1 100 ? -2.041 1.044 -4.001 1.00 94.69 100 TYR A N 1
ATOM 806 C CA . TYR A 1 100 ? -0.803 1.618 -3.484 1.00 94.69 100 TYR A CA 1
ATOM 807 C C . TYR A 1 100 ? -1.066 2.865 -2.637 1.00 94.69 100 TYR A C 1
ATOM 809 O O . TYR A 1 100 ? -1.899 3.699 -2.980 1.00 94.69 100 TYR A O 1
ATOM 817 N N . THR A 1 101 ? -0.309 3.046 -1.558 1.00 94.12 101 THR A N 1
ATOM 818 C CA . THR A 1 101 ? -0.340 4.274 -0.738 1.00 94.12 101 THR A CA 1
ATOM 819 C C . THR A 1 101 ? 0.417 5.440 -1.361 1.00 94.12 101 THR A C 1
ATOM 821 O O . THR A 1 101 ? 0.335 6.576 -0.897 1.00 94.12 101 THR A O 1
ATOM 824 N N . ASN A 1 102 ? 1.165 5.152 -2.417 1.00 94.94 102 ASN A N 1
ATOM 825 C CA . ASN A 1 102 ? 2.121 6.033 -3.051 1.00 94.94 102 ASN A CA 1
ATOM 826 C C . ASN A 1 102 ? 1.998 5.902 -4.565 1.00 94.94 102 ASN A C 1
ATOM 828 O O . ASN A 1 102 ? 1.495 4.901 -5.069 1.00 94.94 102 ASN A O 1
ATOM 832 N N . ASN A 1 103 ? 2.452 6.925 -5.281 1.00 95.19 103 ASN A N 1
ATOM 833 C CA . ASN A 1 103 ? 2.642 6.827 -6.721 1.00 95.19 103 ASN A CA 1
ATOM 834 C C . ASN A 1 103 ? 3.826 5.890 -6.975 1.00 95.19 103 ASN A C 1
ATOM 836 O O . ASN A 1 103 ? 4.880 6.071 -6.354 1.00 95.19 103 ASN A O 1
ATOM 840 N N . VAL A 1 104 ? 3.644 4.899 -7.848 1.00 95.25 104 VAL A N 1
ATOM 841 C CA . VAL A 1 104 ? 4.640 3.849 -8.096 1.00 95.25 104 VAL A CA 1
ATOM 842 C C . VAL A 1 104 ? 4.976 3.762 -9.576 1.00 95.25 104 VAL A C 1
ATOM 844 O O . VAL A 1 104 ? 4.092 3.805 -10.429 1.00 95.25 104 VAL A O 1
ATOM 847 N N . PHE A 1 105 ? 6.260 3.601 -9.870 1.00 95.81 105 PHE A N 1
ATOM 848 C CA . PHE A 1 105 ? 6.780 3.334 -11.204 1.00 95.81 105 PHE A CA 1
ATOM 849 C C . PHE A 1 105 ? 7.445 1.962 -11.201 1.00 95.81 105 PHE A C 1
ATOM 851 O O . PHE A 1 105 ? 8.275 1.705 -10.329 1.00 95.81 105 PHE A O 1
ATOM 858 N N . PHE A 1 106 ? 7.115 1.104 -12.165 1.00 94.94 106 PHE A N 1
ATOM 859 C CA . PHE A 1 106 ? 7.792 -0.181 -12.358 1.00 94.94 106 PHE A CA 1
ATOM 860 C C . PHE A 1 106 ? 8.454 -0.235 -13.727 1.00 94.94 106 PHE A C 1
ATOM 862 O O . PHE A 1 106 ? 7.808 0.068 -14.722 1.00 94.94 106 PHE A O 1
ATOM 869 N N . CYS A 1 107 ? 9.715 -0.655 -13.787 1.00 94.44 107 CYS A N 1
ATOM 870 C CA . CYS A 1 107 ? 10.467 -0.775 -15.035 1.00 94.44 107 CYS A CA 1
ATOM 871 C C . CYS A 1 107 ? 11.182 -2.137 -15.091 1.00 94.44 107 CYS A C 1
ATOM 873 O O . CYS A 1 107 ? 12.095 -2.364 -14.292 1.00 94.44 107 CYS A O 1
ATOM 875 N N . PRO A 1 108 ? 10.781 -3.064 -15.980 1.00 92.81 108 PRO A N 1
ATOM 876 C CA . PRO A 1 108 ? 11.446 -4.357 -16.130 1.00 92.81 108 PRO A CA 1
ATOM 877 C C . PRO A 1 108 ? 12.855 -4.219 -16.701 1.00 92.81 108 PRO A C 1
ATOM 879 O O . PRO A 1 108 ? 13.062 -3.505 -17.678 1.00 92.81 108 PRO A O 1
ATOM 882 N N . LEU A 1 109 ? 13.816 -4.947 -16.130 1.00 90.62 109 LEU A N 1
ATOM 883 C CA . LEU A 1 109 ? 15.235 -4.872 -16.520 1.00 90.62 109 LEU A CA 1
ATOM 884 C C . LEU A 1 109 ? 15.716 -6.050 -17.360 1.00 90.62 109 LEU A C 1
ATOM 886 O O . LEU A 1 109 ? 16.808 -6.016 -17.932 1.00 90.62 109 LEU A O 1
ATOM 890 N N . ILE A 1 110 ? 14.902 -7.094 -17.436 1.00 87.62 110 ILE A N 1
ATOM 891 C CA . ILE A 1 110 ? 15.164 -8.296 -18.217 1.00 87.62 110 ILE A CA 1
ATOM 892 C C . ILE A 1 110 ? 13.989 -8.544 -19.158 1.00 87.62 110 ILE A C 1
ATOM 894 O O . ILE A 1 110 ? 12.872 -8.088 -18.909 1.00 87.62 110 ILE A O 1
ATOM 898 N N . ASP A 1 111 ? 14.256 -9.251 -20.250 1.00 85.12 111 ASP A N 1
ATOM 899 C CA . ASP A 1 111 ? 13.233 -9.618 -21.221 1.00 85.12 111 ASP A CA 1
ATOM 900 C C . ASP A 1 111 ? 12.307 -10.677 -20.607 1.00 85.12 111 ASP A C 1
ATOM 902 O O . ASP A 1 111 ? 12.726 -11.788 -20.282 1.00 85.12 111 ASP A O 1
ATOM 906 N N . VAL A 1 112 ? 11.041 -10.304 -20.424 1.00 79.88 112 VAL A N 1
ATOM 907 C CA . VAL A 1 112 ? 10.005 -11.098 -19.743 1.00 79.88 112 VAL A CA 1
ATOM 908 C C . VAL A 1 112 ? 8.756 -11.221 -20.612 1.00 79.88 112 VAL A C 1
ATOM 910 O O . VAL A 1 112 ? 7.640 -11.077 -20.128 1.00 79.88 112 VAL A O 1
ATOM 913 N N . ASN A 1 113 ? 8.945 -11.465 -21.912 1.00 76.50 113 ASN A N 1
ATOM 914 C CA . ASN A 1 113 ? 7.903 -11.424 -22.955 1.00 76.50 113 ASN A CA 1
ATOM 915 C C . ASN A 1 113 ? 6.674 -12.335 -22.712 1.00 76.50 113 ASN A C 1
ATOM 917 O O . ASN A 1 113 ? 5.733 -12.321 -23.499 1.00 76.50 113 ASN A O 1
ATOM 921 N N . ASP A 1 114 ? 6.671 -13.153 -21.664 1.00 83.38 114 ASP A N 1
ATOM 922 C CA . ASP A 1 114 ? 5.568 -14.011 -21.231 1.00 83.38 114 ASP A CA 1
ATOM 923 C C . ASP A 1 114 ? 4.890 -13.560 -19.927 1.00 83.38 114 ASP A C 1
ATOM 925 O O . ASP A 1 114 ? 3.872 -14.136 -19.542 1.00 83.38 114 ASP A O 1
ATOM 929 N N . VAL A 1 115 ? 5.405 -12.531 -19.250 1.00 88.31 115 VAL A N 1
ATOM 930 C CA . VAL A 1 115 ? 4.798 -11.980 -18.038 1.00 88.31 115 VAL A CA 1
ATOM 931 C C . VAL A 1 115 ? 3.788 -10.910 -18.430 1.00 88.31 115 VAL A C 1
ATOM 933 O O . VAL A 1 115 ? 4.137 -9.822 -18.900 1.00 88.31 115 VAL A O 1
ATOM 936 N N . ARG A 1 116 ? 2.512 -11.225 -18.215 1.00 91.00 116 ARG A N 1
ATOM 937 C CA . ARG A 1 116 ? 1.394 -10.308 -18.430 1.00 91.00 116 ARG A CA 1
ATOM 938 C C . ARG A 1 116 ? 1.167 -9.470 -17.187 1.00 91.00 116 ARG A C 1
ATOM 940 O O . ARG A 1 116 ? 1.388 -9.929 -16.070 1.00 91.00 116 ARG A O 1
ATOM 947 N N . TYR A 1 117 ? 0.669 -8.262 -17.378 1.00 92.56 117 TYR A N 1
ATOM 948 C CA . TYR A 1 117 ? 0.147 -7.446 -16.301 1.00 92.56 117 TYR A CA 1
ATOM 949 C C . TYR A 1 117 ? -1.223 -6.884 -16.654 1.00 92.56 117 TYR A C 1
ATOM 951 O O . TYR A 1 117 ? -1.518 -6.562 -17.805 1.00 92.56 117 TYR A O 1
ATOM 959 N N . THR A 1 118 ? -2.040 -6.743 -15.619 1.00 95.31 118 THR A N 1
ATOM 960 C CA . THR A 1 118 ? -3.328 -6.064 -15.644 1.00 95.31 118 THR A CA 1
ATOM 961 C C . THR A 1 118 ? -3.276 -4.911 -14.657 1.00 95.31 118 THR A C 1
ATOM 963 O O . THR A 1 118 ? -2.991 -5.103 -13.474 1.00 95.31 118 THR A O 1
ATOM 966 N N . ILE A 1 119 ? -3.551 -3.706 -15.139 1.00 97.12 119 ILE A N 1
ATOM 967 C CA . ILE A 1 119 ? -3.820 -2.547 -14.297 1.00 97.12 119 ILE A CA 1
ATOM 968 C C . ILE A 1 119 ? -5.329 -2.434 -14.181 1.00 97.12 119 ILE A C 1
ATOM 970 O O . ILE A 1 119 ? -6.025 -2.265 -15.185 1.00 97.12 119 ILE A O 1
ATOM 974 N N . TYR A 1 120 ? -5.816 -2.493 -12.953 1.00 97.50 120 TYR A N 1
ATOM 975 C CA . TYR A 1 120 ? -7.184 -2.163 -12.613 1.00 97.50 120 TYR A CA 1
ATOM 976 C C . TYR A 1 120 ? -7.275 -0.738 -12.073 1.00 97.50 120 TYR A C 1
ATOM 978 O O . TYR A 1 120 ? -6.310 -0.218 -11.512 1.00 97.50 120 TYR A O 1
ATOM 986 N N . GLU A 1 121 ? -8.447 -0.127 -12.201 1.00 96.88 121 GLU A N 1
ATOM 987 C CA . GLU A 1 121 ? -8.749 1.198 -11.672 1.00 96.88 121 GLU A CA 1
ATOM 988 C C . GLU A 1 121 ? -9.941 1.158 -10.708 1.00 96.88 121 GLU A C 1
ATOM 990 O O . GLU A 1 121 ? -10.992 0.575 -10.993 1.00 96.88 121 GLU A O 1
ATOM 995 N N . GLN A 1 122 ? -9.773 1.822 -9.565 1.00 93.38 122 GLN A N 1
ATOM 996 C CA . GLN A 1 122 ? -10.833 2.179 -8.632 1.00 93.38 122 GLN A CA 1
ATOM 997 C C . GLN A 1 122 ? -11.430 3.535 -9.047 1.00 93.38 122 GLN A C 1
ATOM 999 O O . GLN A 1 122 ? -10.933 4.599 -8.674 1.00 93.38 122 GLN A O 1
ATOM 1004 N N . ASN A 1 123 ? -12.513 3.499 -9.825 1.00 83.50 123 ASN A N 1
ATOM 1005 C CA . ASN A 1 123 ? -13.104 4.697 -10.435 1.00 83.50 123 ASN A CA 1
ATOM 1006 C C . ASN A 1 123 ? -13.996 5.540 -9.507 1.00 83.50 123 ASN A C 1
ATOM 1008 O O . ASN A 1 123 ? -14.324 6.684 -9.832 1.00 83.50 123 ASN A O 1
ATOM 1012 N N . LYS A 1 124 ? -14.369 5.023 -8.330 1.00 85.00 124 LYS A N 1
ATOM 1013 C CA . LYS A 1 124 ? -15.201 5.753 -7.362 1.00 85.00 124 LYS A CA 1
ATOM 1014 C C . LYS A 1 124 ? -14.332 6.667 -6.493 1.00 85.00 124 LYS A C 1
ATOM 1016 O O . LYS A 1 124 ? -13.327 6.235 -5.927 1.00 85.00 124 LYS A O 1
ATOM 1021 N N . ARG A 1 125 ? -14.729 7.939 -6.364 1.00 85.12 125 ARG A N 1
ATOM 1022 C CA . ARG A 1 125 ? -14.099 8.897 -5.439 1.00 85.12 125 ARG A CA 1
ATOM 1023 C C . ARG A 1 125 ? -14.534 8.582 -4.009 1.00 85.12 125 ARG A C 1
ATOM 1025 O O . ARG A 1 125 ? -15.503 9.152 -3.523 1.00 85.12 125 ARG A O 1
ATOM 1032 N N . VAL A 1 126 ? -13.818 7.669 -3.367 1.00 87.19 126 VAL A N 1
ATOM 1033 C CA . VAL A 1 126 ? -14.007 7.307 -1.956 1.00 87.19 126 VAL A CA 1
ATOM 1034 C C . VAL A 1 126 ? -12.771 7.739 -1.170 1.00 87.19 126 VAL A C 1
ATOM 1036 O O . VAL A 1 126 ? -11.673 7.810 -1.726 1.00 87.19 126 VAL A O 1
ATOM 1039 N N . ALA A 1 127 ? -12.941 8.081 0.104 1.00 90.25 127 ALA A N 1
ATOM 1040 C CA . ALA A 1 127 ? -11.808 8.339 0.982 1.00 90.25 127 ALA A CA 1
ATOM 1041 C C . ALA A 1 127 ? -11.029 7.027 1.242 1.00 90.25 127 ALA A C 1
ATOM 1043 O O . ALA A 1 127 ? -11.656 5.981 1.405 1.00 90.25 127 ALA A O 1
ATOM 1044 N N . PRO A 1 128 ? -9.681 7.040 1.302 1.00 91.56 128 PRO A N 1
ATOM 1045 C CA . PRO A 1 128 ? -8.896 5.819 1.520 1.00 91.56 128 PRO A CA 1
ATOM 1046 C C . PRO A 1 128 ? -9.177 5.070 2.820 1.00 91.56 128 PRO A C 1
ATOM 1048 O O . PRO A 1 128 ? -8.867 3.884 2.919 1.00 91.56 128 PRO A O 1
ATOM 1051 N N . ASP A 1 129 ? -9.740 5.757 3.807 1.00 90.00 129 ASP A N 1
ATOM 1052 C CA . ASP A 1 129 ? -10.076 5.240 5.125 1.00 90.00 129 ASP A CA 1
ATOM 1053 C C . ASP A 1 129 ? -11.551 4.858 5.295 1.00 90.00 129 ASP A C 1
ATOM 1055 O O . ASP A 1 129 ? -11.919 4.474 6.393 1.00 90.00 129 ASP A O 1
ATOM 1059 N N . VAL A 1 130 ? -12.375 4.894 4.244 1.00 89.75 130 VAL A N 1
ATOM 1060 C CA . VAL A 1 130 ? -13.791 4.484 4.306 1.00 89.75 130 VAL A CA 1
ATOM 1061 C C . VAL A 1 130 ? -14.035 3.356 3.319 1.00 89.75 130 VAL A C 1
ATOM 1063 O O . VAL A 1 130 ? -13.855 3.574 2.128 1.00 89.75 130 VAL A O 1
ATOM 1066 N N . LEU A 1 131 ? -14.434 2.166 3.772 1.00 89.50 131 LEU A N 1
ATOM 1067 C CA . LEU A 1 131 ? -14.646 1.034 2.872 1.00 89.50 131 LEU A CA 1
ATOM 1068 C C . LEU A 1 131 ? -16.016 1.160 2.200 1.00 89.50 131 LEU A C 1
ATOM 1070 O O . LEU A 1 131 ? -17.027 1.358 2.864 1.00 89.50 131 LEU A O 1
ATOM 1074 N N . ASP A 1 132 ? -16.057 1.028 0.878 1.00 91.50 132 ASP A N 1
ATOM 1075 C CA . ASP A 1 132 ? -17.299 1.093 0.104 1.00 91.50 132 ASP A CA 1
ATOM 1076 C C . ASP A 1 132 ? -17.491 -0.220 -0.654 1.00 91.50 132 ASP A C 1
ATOM 1078 O O . ASP A 1 132 ? -16.838 -0.467 -1.669 1.00 91.50 132 ASP A O 1
ATOM 1082 N N . GLU A 1 133 ? -18.363 -1.080 -0.130 1.00 90.44 133 GLU A N 1
ATOM 1083 C CA . GLU A 1 133 ? -18.571 -2.452 -0.612 1.00 90.44 133 GLU A CA 1
ATOM 1084 C C . GLU A 1 133 ? -19.166 -2.533 -2.030 1.00 90.44 133 GLU A C 1
ATOM 1086 O O . GLU A 1 133 ? -19.053 -3.567 -2.701 1.00 90.44 133 GLU A O 1
ATOM 1091 N N . ASP A 1 134 ? -19.753 -1.436 -2.519 1.00 91.12 134 ASP A N 1
ATOM 1092 C CA . ASP A 1 134 ? -20.322 -1.344 -3.865 1.00 91.12 134 ASP A CA 1
ATOM 1093 C C . ASP A 1 134 ? -19.261 -1.050 -4.933 1.00 91.12 134 ASP A C 1
ATOM 1095 O O . ASP A 1 134 ? -19.527 -1.148 -6.136 1.00 91.12 134 ASP A O 1
ATOM 1099 N N . VAL A 1 135 ? -18.043 -0.680 -4.525 1.00 93.56 135 VAL A N 1
ATOM 1100 C CA . VAL A 1 135 ? -16.929 -0.487 -5.454 1.00 93.56 135 VAL A CA 1
ATOM 1101 C C . VAL A 1 135 ? -16.537 -1.820 -6.085 1.00 93.56 135 VAL A C 1
ATOM 1103 O O . VAL A 1 135 ? -16.427 -2.854 -5.431 1.00 93.56 135 VAL A O 1
ATOM 1106 N N . LYS A 1 136 ? -16.253 -1.787 -7.387 1.00 95.56 136 LYS A N 1
ATOM 1107 C CA . LYS A 1 136 ? -15.661 -2.908 -8.111 1.00 95.56 136 LYS A CA 1
ATOM 1108 C C . LYS A 1 136 ? -14.550 -2.396 -9.013 1.00 95.56 136 LYS A C 1
ATOM 1110 O O . LYS A 1 136 ? -14.741 -1.409 -9.726 1.00 95.56 136 LYS A O 1
ATOM 1115 N N . LEU A 1 137 ? -13.399 -3.061 -8.977 1.00 97.00 137 LEU A N 1
ATOM 1116 C CA . LEU A 1 137 ? -12.284 -2.733 -9.859 1.00 97.00 137 LEU A CA 1
ATOM 1117 C C . LEU A 1 137 ? -12.666 -2.963 -11.324 1.00 97.00 137 LEU A C 1
ATOM 1119 O O . LEU A 1 137 ? -13.340 -3.938 -11.665 1.00 97.00 137 LEU A O 1
ATOM 1123 N N . GLN A 1 138 ? -12.196 -2.071 -12.191 1.00 96.94 138 GLN A N 1
ATOM 1124 C CA . GLN A 1 138 ? -12.373 -2.164 -13.638 1.00 96.94 138 GLN A CA 1
ATOM 1125 C C . GLN A 1 138 ? -11.017 -2.321 -14.313 1.00 96.94 138 GLN A C 1
ATOM 1127 O O . GLN A 1 138 ? -10.046 -1.695 -13.897 1.00 96.94 138 GLN A O 1
ATOM 1132 N N . ILE A 1 139 ? -10.940 -3.153 -15.349 1.00 96.94 139 ILE A N 1
ATOM 1133 C CA . ILE A 1 139 ? -9.714 -3.292 -16.136 1.00 96.94 139 ILE A CA 1
ATOM 1134 C C . ILE A 1 139 ? -9.459 -1.968 -16.861 1.00 96.94 139 ILE A C 1
ATOM 1136 O O . ILE A 1 139 ? -10.292 -1.505 -17.635 1.00 96.94 139 ILE A O 1
ATOM 1140 N N . LYS A 1 140 ? -8.295 -1.371 -16.604 1.00 97.25 140 LYS A N 1
ATOM 1141 C CA . LYS A 1 140 ? -7.823 -0.144 -17.254 1.00 97.25 140 LYS A CA 1
ATOM 1142 C C . LYS A 1 140 ? -6.844 -0.448 -18.383 1.00 97.25 140 LYS A C 1
ATOM 1144 O O . LYS A 1 140 ? -6.866 0.221 -19.412 1.00 97.25 140 LYS A O 1
ATOM 1149 N N . LYS A 1 141 ? -5.948 -1.418 -18.182 1.00 96.50 141 LYS A N 1
ATOM 1150 C CA . LYS A 1 141 ? -4.945 -1.824 -19.177 1.00 96.50 141 LYS A CA 1
ATOM 1151 C C . LYS A 1 141 ? -4.543 -3.275 -18.958 1.00 96.50 141 LYS A C 1
ATOM 1153 O O . LYS A 1 141 ? -4.262 -3.657 -17.828 1.00 96.50 141 LYS A O 1
ATOM 1158 N N . GLU A 1 142 ? -4.412 -4.024 -20.041 1.00 96.00 142 GLU A N 1
ATOM 1159 C CA . GLU A 1 142 ? -3.765 -5.335 -20.066 1.00 96.00 142 GLU A CA 1
ATOM 1160 C C . GLU A 1 142 ? -2.640 -5.299 -21.092 1.00 96.00 142 GLU A C 1
ATOM 1162 O O . GLU A 1 142 ? -2.821 -4.790 -22.199 1.00 96.00 142 GLU A O 1
ATOM 1167 N N . ASN A 1 143 ? -1.457 -5.776 -20.715 1.00 94.94 143 ASN A N 1
ATOM 1168 C CA . ASN A 1 143 ? -0.335 -5.880 -21.640 1.00 94.94 143 ASN A CA 1
ATOM 1169 C C . ASN A 1 143 ? 0.696 -6.907 -21.151 1.00 94.94 143 ASN A C 1
ATOM 1171 O O . ASN A 1 143 ? 0.562 -7.496 -20.080 1.00 94.94 143 ASN A O 1
ATOM 1175 N N . VAL A 1 144 ? 1.746 -7.102 -21.936 1.00 92.56 144 VAL A N 1
ATOM 1176 C CA . VAL A 1 144 ? 2.959 -7.824 -21.552 1.00 92.56 144 VAL A CA 1
ATOM 1177 C C . VAL A 1 144 ? 4.008 -6.818 -21.089 1.00 92.56 144 VAL A C 1
ATOM 1179 O O . VAL A 1 144 ? 4.072 -5.694 -21.590 1.00 92.56 144 VAL A O 1
ATOM 1182 N N . PHE A 1 145 ? 4.828 -7.201 -20.113 1.00 91.38 145 PHE A N 1
ATOM 1183 C CA . PHE A 1 145 ? 5.980 -6.392 -19.734 1.00 91.38 145 PHE A CA 1
ATOM 1184 C C . PHE A 1 145 ? 7.011 -6.341 -20.862 1.00 91.38 145 PHE A C 1
ATOM 1186 O O . PHE A 1 145 ? 7.484 -7.369 -21.343 1.00 91.38 145 PHE A O 1
ATOM 1193 N N . VAL A 1 146 ? 7.409 -5.126 -21.226 1.00 91.50 146 VAL A N 1
ATOM 1194 C CA . VAL A 1 146 ? 8.494 -4.873 -22.171 1.00 91.50 146 VAL A CA 1
ATOM 1195 C C . VAL A 1 146 ? 9.691 -4.355 -21.388 1.00 91.50 146 VAL A C 1
ATOM 1197 O O . VAL A 1 146 ? 9.568 -3.488 -20.518 1.00 91.50 146 VAL A O 1
ATOM 1200 N N . LYS A 1 147 ? 10.869 -4.904 -21.677 1.00 92.25 147 LYS A N 1
ATOM 1201 C CA . LYS A 1 147 ? 12.117 -4.467 -21.056 1.00 92.25 147 LYS A CA 1
ATOM 1202 C C . LYS A 1 147 ? 12.333 -2.970 -21.268 1.00 92.25 147 LYS A C 1
ATOM 1204 O O . LYS A 1 147 ? 12.207 -2.465 -22.382 1.00 92.25 147 LYS A O 1
ATOM 1209 N N . ASN A 1 148 ? 12.711 -2.279 -20.197 1.00 92.12 148 ASN A N 1
ATOM 1210 C CA . ASN A 1 148 ? 12.936 -0.836 -20.139 1.00 92.12 148 ASN A CA 1
ATOM 1211 C C . ASN A 1 148 ? 11.700 0.028 -20.458 1.00 92.12 148 ASN A C 1
ATOM 1213 O O . ASN A 1 148 ? 11.842 1.238 -20.643 1.00 92.12 148 ASN A O 1
ATOM 1217 N N . GLU A 1 149 ? 10.498 -0.555 -20.529 1.00 92.44 149 GLU A N 1
ATOM 1218 C CA . GLU A 1 149 ? 9.248 0.202 -20.588 1.00 92.44 149 GLU A CA 1
ATOM 1219 C C . GLU A 1 149 ? 8.713 0.388 -19.169 1.00 92.44 149 GLU A C 1
ATOM 1221 O O . GLU A 1 149 ? 8.314 -0.565 -18.496 1.00 92.44 149 GLU A O 1
ATOM 1226 N N . THR A 1 150 ? 8.721 1.632 -18.697 1.00 94.38 150 THR A N 1
ATOM 1227 C CA . THR A 1 150 ? 8.207 1.949 -17.366 1.00 94.38 150 THR A CA 1
ATOM 1228 C C . THR A 1 150 ? 6.685 2.068 -17.382 1.00 94.38 150 THR A C 1
ATOM 1230 O O . THR A 1 150 ? 6.112 2.787 -18.199 1.00 94.38 150 THR A O 1
ATOM 1233 N N . ILE A 1 151 ? 6.026 1.412 -16.430 1.00 94.50 151 ILE A N 1
ATOM 1234 C CA . ILE A 1 151 ? 4.610 1.606 -16.119 1.00 94.50 151 ILE A CA 1
ATOM 1235 C C . ILE A 1 151 ? 4.461 2.529 -14.910 1.00 94.50 151 ILE A C 1
ATOM 1237 O O . ILE A 1 151 ? 5.269 2.488 -13.982 1.00 94.50 151 ILE A O 1
ATOM 1241 N N . PHE A 1 152 ? 3.403 3.335 -14.911 1.00 95.50 152 PHE A N 1
ATOM 1242 C CA . PHE A 1 152 ? 3.062 4.243 -13.822 1.00 95.50 152 PHE A CA 1
ATOM 1243 C C . PHE A 1 152 ? 1.709 3.870 -13.204 1.00 95.50 152 PHE A C 1
ATOM 1245 O O . PHE A 1 152 ? 0.738 3.616 -13.920 1.00 95.50 152 PHE A O 1
ATOM 1252 N N . LEU A 1 153 ? 1.659 3.854 -11.873 1.00 95.94 153 LEU A N 1
ATOM 1253 C CA . LEU A 1 153 ? 0.484 3.548 -11.067 1.00 95.94 153 LEU A CA 1
ATOM 1254 C C . LEU A 1 153 ? 0.209 4.700 -10.103 1.00 95.94 153 LEU A C 1
ATOM 1256 O O . LEU A 1 153 ? 1.051 5.061 -9.273 1.00 95.94 153 LEU A O 1
ATOM 1260 N N . ARG A 1 154 ? -0.999 5.253 -10.190 1.00 95.25 154 ARG A N 1
ATOM 1261 C CA . ARG A 1 154 ? -1.467 6.320 -9.306 1.00 95.25 154 ARG A CA 1
ATOM 1262 C C . ARG A 1 154 ? -1.855 5.746 -7.953 1.00 95.25 154 ARG A C 1
ATOM 1264 O O . ARG A 1 154 ? -2.622 4.781 -7.878 1.00 95.25 154 ARG A O 1
ATOM 1271 N N . LYS A 1 155 ? -1.401 6.405 -6.886 1.00 95.00 155 LYS A N 1
ATOM 1272 C CA . LYS A 1 155 ? -1.766 6.059 -5.509 1.00 95.00 155 LYS A CA 1
ATOM 1273 C C . LYS A 1 155 ? -3.279 5.975 -5.351 1.00 95.00 155 LYS A C 1
ATOM 1275 O O . LYS A 1 155 ? -4.010 6.811 -5.883 1.00 95.00 155 LYS A O 1
ATOM 1280 N N . PHE A 1 156 ? -3.728 4.963 -4.622 1.00 95.56 156 PHE A N 1
ATOM 1281 C CA . PHE A 1 156 ? -5.118 4.634 -4.310 1.00 95.56 156 PHE A CA 1
ATOM 1282 C C . PHE A 1 156 ? -6.048 4.322 -5.492 1.00 95.56 156 PHE A C 1
ATOM 1284 O O . PHE A 1 156 ? -7.067 3.673 -5.304 1.00 95.56 156 PHE A O 1
ATOM 1291 N N . LYS A 1 157 ? -5.707 4.741 -6.711 1.00 95.50 157 LYS A N 1
ATOM 1292 C CA . LYS A 1 157 ? -6.543 4.540 -7.895 1.00 95.50 157 LYS A CA 1
ATOM 1293 C C . LYS A 1 157 ? -6.187 3.282 -8.658 1.00 95.50 157 LYS A C 1
ATOM 1295 O O . LYS A 1 157 ? -7.081 2.534 -9.032 1.00 95.50 157 LYS A O 1
ATOM 1300 N N . ASP A 1 158 ? -4.903 3.089 -8.935 1.00 96.69 158 ASP A N 1
ATOM 1301 C CA . ASP A 1 158 ? -4.451 1.989 -9.774 1.00 96.69 158 ASP A CA 1
ATOM 1302 C C . ASP A 1 158 ? -4.037 0.795 -8.901 1.00 96.69 158 ASP A C 1
ATOM 1304 O O . ASP A 1 158 ? -3.387 0.943 -7.861 1.00 96.69 158 ASP A O 1
ATOM 1308 N N . VAL A 1 159 ? -4.415 -0.400 -9.345 1.00 95.81 159 VAL A N 1
ATOM 1309 C CA . VAL A 1 159 ? -4.099 -1.685 -8.716 1.00 95.81 159 VAL A CA 1
ATOM 1310 C C . VAL A 1 159 ? -3.431 -2.558 -9.768 1.00 95.81 159 VAL A C 1
ATOM 1312 O O . VAL A 1 159 ? -3.959 -2.717 -10.865 1.00 95.81 159 VAL A O 1
ATOM 1315 N N . LEU A 1 160 ? -2.266 -3.120 -9.455 1.00 94.12 160 LEU A N 1
ATOM 1316 C CA . LEU A 1 160 ? -1.517 -3.956 -10.389 1.00 94.12 160 LEU A CA 1
ATOM 1317 C C . LEU A 1 160 ? -1.684 -5.429 -10.028 1.00 94.12 160 LEU A C 1
ATOM 1319 O O . LEU A 1 160 ? -1.464 -5.833 -8.888 1.00 94.12 160 LEU A O 1
ATOM 1323 N N . ARG A 1 161 ? -1.992 -6.232 -11.039 1.00 90.88 161 ARG A N 1
ATOM 1324 C CA . ARG A 1 161 ? -1.808 -7.680 -11.042 1.00 90.88 161 ARG A CA 1
ATOM 1325 C C . ARG A 1 161 ? -0.825 -8.023 -12.144 1.00 90.88 161 ARG A C 1
ATOM 1327 O O . ARG A 1 161 ? -0.844 -7.398 -13.200 1.00 90.88 161 ARG A O 1
ATOM 1334 N N . PHE A 1 162 ? 0.013 -9.017 -11.927 1.00 87.50 162 PHE A N 1
ATOM 1335 C CA . PHE A 1 162 ? 0.814 -9.582 -12.999 1.00 87.50 162 PHE A CA 1
ATOM 1336 C C . PHE A 1 162 ? 0.925 -11.086 -12.829 1.00 87.50 162 PHE A C 1
ATOM 1338 O O . PHE A 1 162 ? 1.048 -11.584 -11.713 1.00 87.50 162 PHE A O 1
ATOM 1345 N N . ASP A 1 163 ? 0.871 -11.787 -13.953 1.00 84.06 163 ASP A N 1
ATOM 1346 C CA . ASP A 1 163 ? 0.796 -13.236 -14.049 1.00 84.06 163 ASP A CA 1
ATOM 1347 C C . ASP A 1 163 ? 1.933 -13.704 -14.970 1.00 84.06 163 ASP A C 1
ATOM 1349 O O . ASP A 1 163 ? 2.171 -13.132 -16.038 1.00 84.06 163 ASP A O 1
ATOM 1353 N N . GLY A 1 164 ? 2.677 -14.728 -14.556 1.00 79.94 164 GLY A N 1
ATOM 1354 C CA . GLY A 1 164 ? 3.769 -15.268 -15.362 1.00 79.94 164 GLY A CA 1
ATOM 1355 C C . GLY A 1 164 ? 4.613 -16.300 -14.624 1.00 79.94 164 GLY A C 1
ATOM 1356 O O . GLY A 1 164 ? 4.670 -16.321 -13.396 1.00 79.94 164 GLY A O 1
ATOM 1357 N N . THR A 1 165 ? 5.292 -17.146 -15.394 1.00 77.88 165 THR A N 1
ATOM 1358 C CA . THR A 1 165 ? 6.056 -18.299 -14.890 1.00 77.88 165 THR A CA 1
ATOM 1359 C C . THR A 1 165 ? 7.561 -18.049 -14.811 1.00 77.88 165 THR A C 1
ATOM 1361 O O . THR A 1 165 ? 8.280 -18.859 -14.237 1.00 77.88 165 THR A O 1
ATOM 1364 N N . LYS A 1 166 ? 8.061 -16.931 -15.353 1.00 81.75 166 LYS A N 1
ATOM 1365 C CA . LYS A 1 166 ? 9.490 -16.576 -15.337 1.00 81.75 166 LYS A CA 1
ATOM 1366 C C . LYS A 1 166 ? 9.809 -15.488 -14.332 1.00 81.75 166 LYS A C 1
ATOM 1368 O O . LYS A 1 166 ? 9.012 -14.549 -14.252 1.00 81.75 166 LYS A O 1
ATOM 1373 N N . PRO A 1 167 ? 10.926 -15.569 -13.581 1.00 83.31 167 PRO A N 1
ATOM 1374 C CA . PRO A 1 167 ? 11.328 -14.546 -12.618 1.00 83.31 167 PRO A CA 1
ATOM 1375 C C . PRO A 1 167 ? 11.258 -13.142 -13.212 1.00 83.31 167 PRO A C 1
ATOM 1377 O O . PRO A 1 167 ? 11.647 -12.927 -14.359 1.00 83.31 167 PRO A O 1
ATOM 1380 N N . LEU A 1 168 ? 10.755 -12.194 -12.429 1.00 86.88 168 LEU A N 1
ATOM 1381 C CA . LEU A 1 168 ? 10.637 -10.804 -12.844 1.00 86.88 168 LEU A CA 1
ATOM 1382 C C . LEU A 1 168 ? 11.609 -9.949 -12.037 1.00 86.88 168 LEU A C 1
ATOM 1384 O O . LEU A 1 168 ? 11.618 -10.010 -10.807 1.00 86.88 168 LEU A O 1
ATOM 1388 N N . LEU A 1 169 ? 12.412 -9.149 -12.733 1.00 90.50 169 LEU A N 1
ATOM 1389 C CA . LEU A 1 169 ? 13.365 -8.228 -12.126 1.00 90.50 169 LEU A CA 1
ATOM 1390 C C . LEU A 1 169 ? 13.024 -6.806 -12.556 1.00 90.50 169 LEU A C 1
ATOM 1392 O O . LEU A 1 169 ? 13.084 -6.475 -13.742 1.00 90.50 169 LEU A O 1
ATOM 1396 N N . LEU A 1 170 ? 12.616 -5.994 -11.586 1.00 91.50 170 LEU A N 1
ATOM 1397 C CA . LEU A 1 170 ? 12.057 -4.667 -11.807 1.00 91.50 170 LEU A CA 1
ATOM 1398 C C . LEU A 1 170 ? 12.852 -3.628 -11.038 1.00 91.50 170 LEU A C 1
ATOM 1400 O O . LEU A 1 170 ? 13.187 -3.831 -9.871 1.00 91.50 170 LEU A O 1
ATOM 1404 N N . PHE A 1 171 ? 13.016 -2.458 -11.630 1.00 93.06 171 PHE A N 1
ATOM 1405 C CA . PHE A 1 171 ? 13.067 -1.258 -10.821 1.00 93.06 171 PHE A CA 1
ATOM 1406 C C . PHE A 1 171 ? 11.682 -0.894 -10.318 1.00 93.06 171 PHE A C 1
ATOM 1408 O O . PHE A 1 171 ? 10.705 -0.949 -11.064 1.00 93.06 171 PHE A O 1
ATOM 1415 N N . MET A 1 172 ? 11.631 -0.470 -9.062 1.00 94.44 172 MET A N 1
ATOM 1416 C CA . MET A 1 172 ? 10.475 0.156 -8.452 1.00 94.44 172 MET A CA 1
ATOM 1417 C C . MET A 1 172 ? 10.875 1.518 -7.903 1.00 94.44 172 MET A C 1
ATOM 1419 O O . MET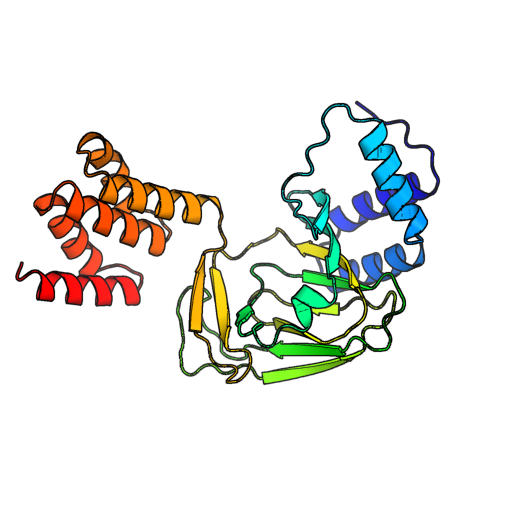 A 1 172 ? 11.806 1.619 -7.102 1.00 94.44 172 MET A O 1
ATOM 1423 N N . ILE A 1 173 ? 10.142 2.553 -8.300 1.00 94.25 173 ILE A N 1
ATOM 1424 C CA . ILE A 1 173 ? 10.274 3.893 -7.727 1.00 94.25 173 ILE A CA 1
ATOM 1425 C C . ILE A 1 173 ? 8.983 4.217 -7.004 1.00 94.25 173 ILE A C 1
ATOM 1427 O O . ILE A 1 173 ? 7.909 4.129 -7.593 1.00 94.25 173 ILE A O 1
ATOM 1431 N N . ILE A 1 174 ? 9.088 4.609 -5.742 1.00 93.06 174 ILE A N 1
ATOM 1432 C CA . ILE A 1 174 ? 7.954 5.030 -4.929 1.00 93.06 174 ILE A CA 1
ATOM 1433 C C . ILE A 1 174 ? 8.121 6.509 -4.605 1.00 93.06 174 ILE A C 1
ATOM 1435 O O . ILE A 1 174 ? 9.124 6.905 -4.014 1.00 93.06 174 ILE A O 1
ATOM 1439 N N . SER A 1 175 ? 7.123 7.327 -4.940 1.00 92.00 175 SER A N 1
ATOM 1440 C CA . SER A 1 175 ? 7.039 8.694 -4.418 1.00 92.00 175 SER A CA 1
ATOM 1441 C C . SER A 1 175 ? 6.678 8.661 -2.942 1.00 92.00 175 SER A C 1
ATOM 1443 O O . SER A 1 175 ? 5.626 8.144 -2.587 1.00 92.00 175 SER A O 1
ATOM 1445 N N . ARG A 1 176 ? 7.513 9.236 -2.080 1.00 88.56 176 ARG A N 1
ATOM 1446 C CA . ARG A 1 176 ? 7.268 9.365 -0.635 1.00 88.56 176 ARG A CA 1
ATOM 1447 C C . ARG A 1 176 ? 6.512 10.644 -0.265 1.00 88.56 176 ARG A C 1
ATOM 1449 O O . ARG A 1 176 ? 6.092 10.792 0.884 1.00 88.56 176 ARG A O 1
ATOM 1456 N N . LYS A 1 177 ? 6.269 11.527 -1.239 1.00 83.94 177 LYS A N 1
ATOM 1457 C CA . LYS A 1 177 ? 5.427 12.718 -1.077 1.00 83.94 177 LYS A CA 1
ATOM 1458 C C . LYS A 1 177 ? 3.966 12.300 -0.894 1.00 83.94 177 LYS A C 1
ATOM 1460 O O . LYS A 1 177 ? 3.452 11.481 -1.657 1.00 83.94 177 LYS A O 1
ATOM 1465 N N . ASP A 1 178 ? 3.305 12.863 0.115 1.00 85.38 178 ASP A N 1
ATOM 1466 C CA . ASP A 1 178 ? 1.876 12.661 0.392 1.00 85.38 178 ASP A CA 1
ATOM 1467 C C . ASP A 1 178 ? 1.460 11.181 0.465 1.00 85.38 178 ASP A C 1
ATOM 1469 O O . ASP A 1 178 ? 0.481 10.753 -0.163 1.00 85.38 178 ASP A O 1
ATOM 1473 N N . THR A 1 179 ? 2.244 10.395 1.206 1.00 90.50 179 THR A N 1
ATOM 1474 C CA . THR A 1 179 ? 1.994 8.968 1.439 1.00 90.50 179 THR A CA 1
ATOM 1475 C C . THR A 1 179 ? 0.659 8.773 2.152 1.00 90.50 179 THR A C 1
ATOM 1477 O O . THR A 1 179 ? 0.428 9.330 3.226 1.00 90.50 179 THR A O 1
ATOM 1480 N N . LEU A 1 180 ? -0.220 7.956 1.574 1.00 92.12 180 LEU A N 1
ATOM 1481 C CA . LEU A 1 180 ? -1.475 7.590 2.217 1.00 92.12 180 LEU A CA 1
ATOM 1482 C C . LEU A 1 180 ? -1.232 6.607 3.361 1.00 92.12 180 LEU A C 1
ATOM 1484 O O . LEU A 1 180 ? -0.353 5.752 3.311 1.00 92.12 180 LEU A O 1
ATOM 1488 N N . LYS A 1 181 ? -2.064 6.711 4.395 1.00 90.50 181 LYS A N 1
ATOM 1489 C CA . LYS A 1 181 ? -1.991 5.849 5.582 1.00 90.50 181 LYS A CA 1
ATOM 1490 C C . LYS A 1 181 ? -2.652 4.486 5.360 1.00 90.50 181 LYS A C 1
ATOM 1492 O O . LYS A 1 181 ? -2.351 3.540 6.086 1.00 90.50 181 LYS A O 1
ATOM 1497 N N . TYR A 1 182 ? -3.527 4.386 4.362 1.00 91.12 182 TYR A N 1
ATOM 1498 C CA . TYR A 1 182 ? -4.411 3.247 4.145 1.00 91.12 182 TYR A CA 1
ATOM 1499 C C . TYR A 1 182 ? -4.356 2.766 2.697 1.00 91.12 182 TYR A C 1
ATOM 1501 O O . TYR A 1 182 ? -4.208 3.561 1.768 1.00 91.12 182 TYR A O 1
ATOM 1509 N N . SER A 1 183 ? -4.503 1.457 2.524 1.00 93.25 183 SER A N 1
ATOM 1510 C CA . SER A 1 183 ? -4.748 0.807 1.238 1.00 93.25 183 SER A CA 1
ATOM 1511 C C . SER A 1 183 ? -5.978 -0.071 1.343 1.00 93.25 183 SER A C 1
ATOM 1513 O O . SER A 1 183 ? -6.188 -0.680 2.390 1.00 93.25 183 SER A O 1
ATOM 1515 N N . TRP A 1 184 ? -6.717 -0.235 0.259 1.00 94.88 184 TRP A N 1
ATOM 1516 C CA . TRP A 1 184 ? -7.754 -1.253 0.199 1.00 94.88 184 TRP A CA 1
ATOM 1517 C C . TRP A 1 184 ? -7.181 -2.577 -0.274 1.00 94.88 184 TRP A C 1
ATOM 1519 O O . TRP A 1 184 ? -6.305 -2.621 -1.141 1.00 94.88 184 TRP A O 1
ATOM 1529 N N . GLU A 1 185 ? -7.693 -3.643 0.323 1.00 95.12 185 GLU A N 1
ATOM 1530 C CA . GLU A 1 185 ? -7.555 -5.004 -0.159 1.00 95.12 185 GLU A CA 1
ATOM 1531 C C . GLU A 1 185 ? -8.787 -5.360 -0.986 1.00 95.12 185 GLU A C 1
ATOM 1533 O 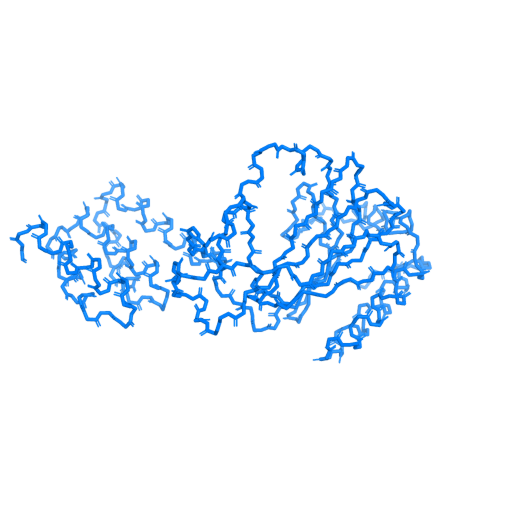O . GLU A 1 185 ? -9.913 -5.111 -0.564 1.00 95.12 185 GLU A O 1
ATOM 1538 N N . TYR A 1 186 ? -8.566 -5.964 -2.143 1.00 95.25 186 TYR A N 1
ATOM 1539 C CA . TYR A 1 186 ? -9.591 -6.425 -3.064 1.00 95.25 186 TYR A CA 1
ATOM 1540 C C . TYR A 1 186 ? -9.464 -7.917 -3.277 1.00 95.25 186 TYR A C 1
ATOM 1542 O O . TYR A 1 186 ? -8.359 -8.430 -3.412 1.00 95.25 186 TYR A O 1
ATOM 1550 N N . ASN A 1 187 ? -10.589 -8.604 -3.412 1.00 93.75 187 ASN A N 1
ATOM 1551 C CA . ASN A 1 187 ? -10.577 -9.990 -3.835 1.00 93.75 187 ASN A CA 1
ATOM 1552 C C . ASN A 1 187 ? -10.237 -10.070 -5.336 1.00 93.75 187 ASN A C 1
ATOM 1554 O O . ASN A 1 187 ? -10.890 -9.431 -6.159 1.00 93.75 187 ASN A O 1
ATOM 1558 N N . SER A 1 188 ? -9.230 -10.859 -5.707 1.00 91.00 188 SER 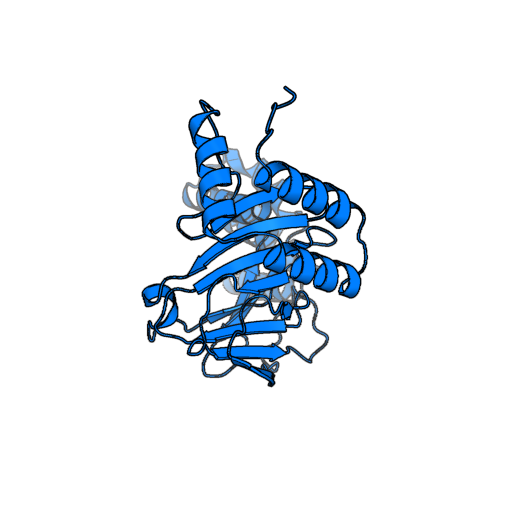A N 1
ATOM 1559 C CA . SER A 1 188 ? -8.683 -10.908 -7.072 1.00 91.00 188 SER A CA 1
ATOM 1560 C C . SER A 1 188 ? -9.607 -11.558 -8.109 1.00 91.00 188 SER A C 1
ATOM 1562 O O . SER A 1 188 ? -9.374 -11.392 -9.306 1.00 91.00 188 SER A O 1
ATOM 1564 N N . ILE A 1 189 ? -10.650 -12.270 -7.666 1.00 90.69 189 ILE A N 1
ATOM 1565 C CA . ILE A 1 189 ? -11.634 -12.943 -8.527 1.00 90.69 189 ILE A CA 1
ATOM 1566 C C . ILE A 1 189 ? -12.881 -12.071 -8.689 1.00 90.69 189 ILE A C 1
ATOM 1568 O O . ILE A 1 189 ? -13.280 -11.727 -9.798 1.00 90.69 189 ILE A O 1
ATOM 1572 N N . SER A 1 190 ? -13.509 -11.696 -7.574 1.00 93.81 190 SER A N 1
ATOM 1573 C CA . SER A 1 190 ? -14.734 -10.888 -7.580 1.00 93.81 190 SER A CA 1
ATOM 1574 C C . SER A 1 190 ? -14.477 -9.410 -7.867 1.00 93.81 190 SER A C 1
ATOM 1576 O O . SER A 1 190 ? -15.414 -8.701 -8.240 1.00 93.81 190 SER A O 1
ATOM 1578 N N . LEU A 1 191 ? -13.228 -8.952 -7.710 1.00 95.19 191 LEU A N 1
ATOM 1579 C CA . LEU A 1 191 ? -12.791 -7.565 -7.885 1.00 95.19 191 LEU A CA 1
ATOM 1580 C C . LEU A 1 191 ? -13.485 -6.567 -6.945 1.00 95.19 191 LEU A C 1
ATOM 1582 O O . LEU A 1 191 ? -13.452 -5.360 -7.187 1.00 95.19 191 LEU A O 1
ATOM 1586 N N . LYS A 1 192 ? -14.100 -7.070 -5.871 1.00 95.50 192 LYS A N 1
ATOM 1587 C CA . LYS A 1 192 ? -14.726 -6.280 -4.809 1.00 95.50 192 LYS A CA 1
ATOM 1588 C C . LYS A 1 192 ? -13.758 -6.042 -3.650 1.00 95.50 192 LYS A C 1
ATOM 1590 O O . LYS A 1 192 ? -12.885 -6.886 -3.417 1.00 95.50 192 LYS A O 1
ATOM 1595 N N . PRO A 1 193 ? -13.883 -4.916 -2.934 1.00 95.25 193 PRO A N 1
ATOM 1596 C CA . PRO A 1 193 ? -13.074 -4.662 -1.760 1.00 95.25 193 PRO A CA 1
ATOM 1597 C C . PRO A 1 193 ? -13.440 -5.633 -0.635 1.00 95.25 193 PRO A C 1
ATOM 1599 O O . PRO A 1 193 ? -14.581 -6.065 -0.508 1.00 95.25 193 PRO A O 1
ATOM 1602 N N . VAL A 1 194 ? -12.436 -5.991 0.159 1.00 93.75 194 VAL A N 1
ATOM 1603 C CA . VAL A 1 194 ? -12.539 -6.923 1.289 1.00 93.75 194 VAL A CA 1
ATOM 1604 C C . VAL A 1 194 ? -12.371 -6.174 2.604 1.00 93.75 194 VAL A C 1
ATOM 1606 O O . VAL A 1 194 ? -13.118 -6.415 3.545 1.00 93.75 194 VAL A O 1
ATOM 1609 N N . ARG A 1 195 ? -11.371 -5.287 2.691 1.00 90.88 195 ARG A N 1
ATOM 1610 C CA . ARG A 1 195 ? -11.092 -4.486 3.892 1.00 90.88 195 ARG A CA 1
ATOM 1611 C C . ARG A 1 195 ? -10.140 -3.328 3.614 1.00 90.88 195 ARG A C 1
ATOM 1613 O O . ARG A 1 195 ? -9.437 -3.304 2.601 1.00 90.88 195 ARG A O 1
ATOM 1620 N N . ILE A 1 196 ? -10.040 -2.429 4.588 1.00 90.44 196 ILE A N 1
ATOM 1621 C CA . ILE A 1 196 ? -8.970 -1.434 4.683 1.00 90.44 196 ILE A CA 1
ATOM 1622 C C . ILE A 1 196 ? -7.772 -2.040 5.420 1.00 90.44 196 ILE A C 1
ATOM 1624 O O . ILE A 1 196 ? -7.914 -2.720 6.435 1.00 90.44 196 ILE A O 1
ATOM 1628 N N . VAL A 1 197 ? -6.571 -1.752 4.926 1.00 88.44 197 VAL A N 1
ATOM 1629 C CA . VAL A 1 197 ? -5.298 -2.126 5.543 1.00 88.44 197 VAL A CA 1
ATOM 1630 C C . VAL A 1 197 ? -4.520 -0.865 5.904 1.00 88.44 197 VAL A C 1
ATOM 1632 O O . VAL A 1 197 ? -4.240 -0.023 5.049 1.00 88.44 197 VAL A O 1
ATOM 1635 N N . LEU A 1 198 ? -4.134 -0.757 7.175 1.00 86.50 198 LEU A N 1
ATOM 1636 C CA . LEU A 1 198 ? -3.247 0.286 7.681 1.00 86.50 198 LEU A CA 1
ATOM 1637 C C . LEU A 1 198 ? -1.808 0.022 7.227 1.00 86.50 198 LEU A C 1
ATOM 1639 O O . LEU A 1 198 ? -1.243 -1.032 7.508 1.00 86.50 198 LEU A O 1
ATOM 1643 N N . ARG A 1 199 ? -1.216 0.984 6.522 1.00 85.88 199 ARG A N 1
ATOM 1644 C CA . ARG A 1 199 ? 0.132 0.880 5.940 1.00 85.88 199 ARG A CA 1
ATOM 1645 C C . ARG A 1 199 ? 1.165 1.755 6.641 1.00 85.88 199 ARG A C 1
ATOM 1647 O O . ARG A 1 199 ? 2.358 1.580 6.412 1.00 85.88 199 ARG A O 1
ATOM 1654 N N . GLU A 1 200 ? 0.730 2.667 7.509 1.00 84.25 200 GLU A N 1
ATOM 1655 C CA . GLU A 1 200 ? 1.648 3.410 8.369 1.00 84.25 200 GLU A CA 1
ATOM 1656 C C . GLU A 1 200 ? 2.161 2.473 9.482 1.00 84.25 200 GLU A C 1
ATOM 1658 O O . GLU A 1 200 ? 1.396 1.962 10.307 1.00 84.25 200 GLU A O 1
ATOM 1663 N N . VAL A 1 201 ? 3.470 2.202 9.452 1.00 82.50 201 VAL A N 1
ATOM 1664 C CA . VAL A 1 201 ? 4.127 1.190 10.294 1.00 82.50 201 VAL A CA 1
ATOM 1665 C C . VAL A 1 201 ? 4.050 1.537 11.778 1.00 82.50 201 VAL A C 1
ATOM 1667 O O . VAL A 1 201 ? 3.852 0.646 12.603 1.00 82.50 201 VAL A O 1
ATOM 1670 N N . ASN A 1 202 ? 4.200 2.807 12.142 1.00 86.25 202 ASN A N 1
ATOM 1671 C CA . ASN A 1 202 ? 4.105 3.240 13.530 1.00 86.25 202 ASN A CA 1
ATOM 1672 C C . ASN A 1 202 ? 2.684 3.058 14.068 1.00 86.25 202 ASN A C 1
ATOM 1674 O O . ASN A 1 202 ? 2.525 2.591 15.188 1.00 86.25 202 ASN A O 1
ATOM 1678 N N . PHE A 1 203 ? 1.646 3.333 13.282 1.00 89.06 203 PHE A N 1
ATOM 1679 C CA . PHE A 1 203 ? 0.260 3.162 13.701 1.00 89.06 203 PHE A CA 1
ATOM 1680 C C . PHE A 1 203 ? -0.087 1.682 13.822 1.00 89.06 203 PHE A C 1
ATOM 1682 O O . PHE A 1 203 ? -0.740 1.291 14.787 1.00 89.06 203 PHE A O 1
ATOM 1689 N N . ALA A 1 204 ? 0.398 0.846 12.900 1.00 85.25 204 ALA A N 1
ATOM 1690 C CA . ALA A 1 204 ? 0.258 -0.603 13.010 1.00 85.25 204 ALA A CA 1
ATOM 1691 C C . ALA A 1 204 ? 0.942 -1.140 14.281 1.00 85.25 204 ALA A C 1
ATOM 1693 O O . ALA A 1 204 ? 0.360 -1.956 15.001 1.00 85.25 204 ALA A O 1
ATOM 1694 N N . ARG A 1 205 ? 2.144 -0.639 14.604 1.00 91.88 205 ARG A N 1
ATOM 1695 C CA . ARG A 1 205 ? 2.847 -0.955 15.857 1.00 91.88 205 ARG A CA 1
ATOM 1696 C C . ARG A 1 205 ? 2.060 -0.484 17.075 1.00 91.88 205 ARG A C 1
ATOM 1698 O O . ARG A 1 205 ? 1.864 -1.280 17.977 1.00 91.88 205 ARG A O 1
ATOM 1705 N N . LEU A 1 206 ? 1.557 0.750 17.086 1.00 94.62 206 LEU A N 1
ATOM 1706 C CA . LEU A 1 206 ? 0.749 1.280 18.189 1.00 94.62 206 LEU A CA 1
ATOM 1707 C C . LEU A 1 206 ? -0.508 0.440 18.435 1.00 94.62 206 LEU A C 1
ATOM 1709 O O . LEU A 1 206 ? -0.763 0.066 19.576 1.00 94.62 206 LEU A O 1
ATOM 1713 N N . GLY A 1 207 ? -1.260 0.103 17.382 1.00 91.94 207 GLY A N 1
ATOM 1714 C CA . GLY A 1 207 ? -2.448 -0.747 17.496 1.00 91.94 207 GLY A CA 1
ATOM 1715 C C . GLY A 1 207 ? -2.112 -2.153 18.000 1.00 91.94 207 GLY A C 1
ATOM 1716 O O . GLY A 1 207 ? -2.764 -2.658 18.910 1.00 91.94 207 GLY A O 1
ATOM 1717 N N . THR A 1 208 ? -1.043 -2.761 17.475 1.00 93.31 208 THR A N 1
ATOM 1718 C CA . THR A 1 208 ? -0.577 -4.087 17.919 1.00 93.31 208 THR A CA 1
ATOM 1719 C C . THR A 1 208 ? -0.120 -4.062 19.375 1.00 93.31 208 THR A C 1
ATOM 1721 O O . THR A 1 208 ? -0.500 -4.935 20.150 1.00 93.31 208 THR A O 1
ATOM 1724 N N . THR A 1 209 ? 0.651 -3.050 19.772 1.00 96.06 209 THR A N 1
ATOM 1725 C CA . THR A 1 209 ? 1.090 -2.865 21.157 1.00 96.06 209 THR A CA 1
ATOM 1726 C C . THR A 1 209 ? -0.106 -2.677 22.081 1.00 96.06 209 THR A C 1
ATOM 1728 O O . THR A 1 209 ? -0.178 -3.360 23.094 1.00 96.06 209 THR A O 1
ATOM 1731 N N . ALA A 1 210 ? -1.080 -1.831 21.725 1.00 97.12 210 ALA A N 1
ATOM 1732 C CA . ALA A 1 210 ? -2.297 -1.655 22.518 1.00 97.12 210 ALA A CA 1
ATOM 1733 C C . ALA A 1 210 ? -3.040 -2.985 22.714 1.00 97.12 210 ALA A C 1
ATOM 1735 O O . ALA A 1 210 ? -3.355 -3.350 23.845 1.00 97.12 210 ALA A O 1
ATOM 1736 N N . LYS A 1 211 ? -3.224 -3.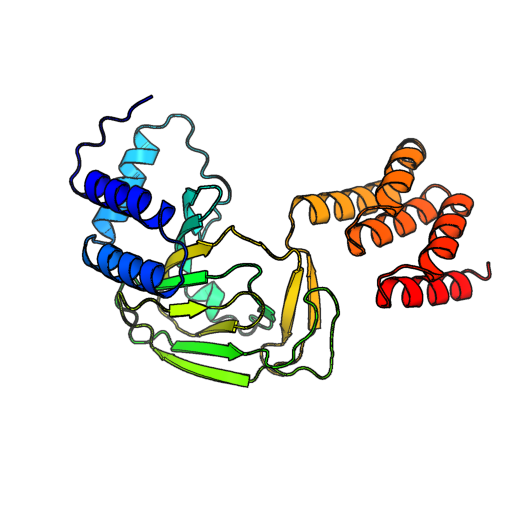758 21.637 1.00 95.69 211 LYS A N 1
ATOM 1737 C CA . LYS A 1 211 ? -3.830 -5.093 21.688 1.00 95.69 211 LYS A CA 1
ATOM 1738 C C . LYS A 1 211 ? -3.073 -6.049 22.615 1.00 95.69 211 LYS A C 1
ATOM 1740 O O . LYS A 1 211 ? -3.698 -6.747 23.407 1.00 95.69 211 LYS A O 1
ATOM 1745 N N . ILE A 1 212 ? -1.741 -6.083 22.532 1.00 97.25 212 ILE A N 1
ATOM 1746 C CA . ILE A 1 212 ? -0.903 -6.919 23.406 1.00 97.25 212 ILE A CA 1
ATOM 1747 C C . ILE A 1 212 ? -1.076 -6.504 24.869 1.00 97.25 212 ILE A C 1
ATOM 1749 O O . ILE A 1 212 ? -1.308 -7.366 25.709 1.00 97.25 212 ILE A O 1
ATOM 1753 N N . LEU A 1 213 ? -1.023 -5.204 25.173 1.00 97.50 213 LEU A N 1
ATOM 1754 C CA . LEU A 1 213 ? -1.210 -4.694 26.535 1.00 97.50 213 LEU A CA 1
ATOM 1755 C C . LEU A 1 213 ? -2.585 -5.079 27.093 1.00 97.50 213 LEU A C 1
ATOM 1757 O O . LEU A 1 213 ? -2.671 -5.573 28.214 1.00 97.50 213 LEU A O 1
ATOM 1761 N N . GLY A 1 214 ? -3.639 -4.942 26.286 1.00 96.75 214 GLY A N 1
ATOM 1762 C CA . GLY A 1 214 ? -4.987 -5.382 26.644 1.00 96.75 214 GLY A CA 1
ATOM 1763 C C . GLY A 1 214 ? -5.094 -6.883 26.913 1.00 96.75 214 GLY A C 1
ATOM 1764 O O . GLY A 1 214 ? -5.866 -7.291 27.769 1.00 96.75 214 GLY A O 1
ATOM 1765 N N . ASN A 1 215 ? -4.326 -7.715 26.208 1.00 97.00 215 ASN A N 1
ATOM 1766 C CA . ASN A 1 215 ? -4.291 -9.159 26.457 1.00 97.00 215 ASN A CA 1
ATOM 1767 C C . ASN A 1 215 ? -3.484 -9.525 27.711 1.00 97.00 215 ASN A C 1
ATOM 1769 O O . ASN A 1 215 ? -3.792 -10.522 28.354 1.00 97.00 215 ASN A O 1
ATOM 1773 N N . ILE A 1 216 ? -2.443 -8.751 28.033 1.00 97.31 216 ILE A N 1
ATOM 1774 C CA . ILE A 1 216 ? -1.661 -8.927 29.264 1.00 97.31 216 ILE A CA 1
ATOM 1775 C C . ILE A 1 216 ? -2.510 -8.563 30.489 1.00 97.31 216 ILE A C 1
ATOM 1777 O O . ILE A 1 216 ? -2.400 -9.224 31.516 1.00 97.31 216 ILE A O 1
ATOM 1781 N N . GLY A 1 217 ? -3.350 -7.528 30.385 1.00 94.75 217 GLY A N 1
ATOM 1782 C CA . GLY A 1 217 ? -4.250 -7.115 31.466 1.00 94.75 217 GLY A CA 1
ATOM 1783 C C . GLY A 1 217 ? -3.574 -6.313 32.586 1.00 94.75 217 GLY A C 1
ATOM 1784 O O . GLY A 1 217 ? -4.181 -6.095 33.628 1.00 94.75 217 GLY A O 1
ATOM 1785 N N . ASP A 1 218 ? -2.330 -5.856 32.397 1.00 94.19 218 ASP A N 1
ATOM 1786 C CA . ASP A 1 218 ? -1.627 -5.039 33.395 1.00 94.19 218 ASP A CA 1
ATOM 1787 C C . ASP A 1 218 ? -2.124 -3.576 33.386 1.00 94.19 218 ASP A C 1
ATOM 1789 O O . ASP A 1 218 ? -1.936 -2.825 32.418 1.00 94.19 218 ASP A O 1
ATOM 1793 N N . GLY A 1 219 ? -2.695 -3.158 34.520 1.00 93.75 219 GLY A N 1
ATOM 1794 C CA . GLY A 1 219 ? -3.175 -1.804 34.815 1.00 93.75 219 GLY A CA 1
ATOM 1795 C C . GLY A 1 219 ? -2.156 -0.683 34.615 1.00 93.75 219 GLY A C 1
ATOM 1796 O O . GLY A 1 219 ? -2.550 0.452 34.332 1.00 93.75 219 GLY A O 1
ATOM 1797 N N . ASN A 1 220 ? -0.854 -0.979 34.673 1.00 95.44 220 ASN A N 1
ATOM 1798 C CA . ASN A 1 220 ? 0.213 0.012 34.487 1.00 95.44 220 ASN A CA 1
ATOM 1799 C C . ASN A 1 220 ? 0.144 0.732 33.129 1.00 95.44 220 ASN A C 1
ATOM 1801 O O . ASN A 1 220 ? 0.620 1.859 32.982 1.00 95.44 220 ASN A O 1
ATOM 1805 N N . SER A 1 221 ? -0.488 0.112 32.130 1.00 95.75 221 SER A N 1
ATOM 1806 C CA . SER A 1 221 ? -0.615 0.675 30.782 1.00 95.75 221 SER A CA 1
ATOM 1807 C C . SER A 1 221 ? -1.801 1.625 30.596 1.00 95.75 221 SER A C 1
ATOM 1809 O O . SER A 1 221 ? -1.907 2.265 29.544 1.00 95.75 221 SER A O 1
ATOM 1811 N N . LYS A 1 222 ? -2.684 1.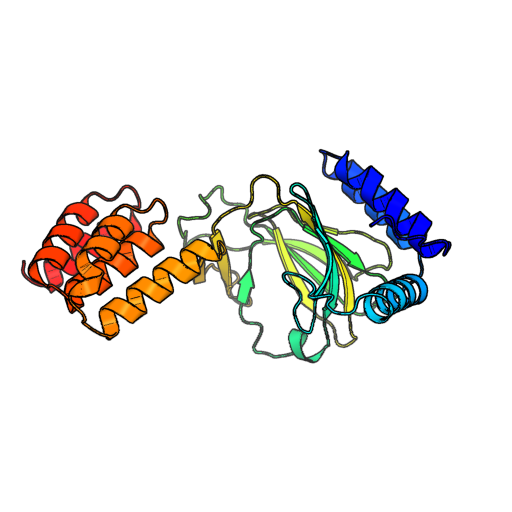762 31.597 1.00 97.25 222 LYS A N 1
ATOM 1812 C CA . LYS A 1 222 ? -3.949 2.508 31.480 1.00 97.25 222 LYS A CA 1
ATOM 1813 C C . LYS A 1 222 ? -3.765 3.936 30.959 1.00 97.25 222 LYS A C 1
ATOM 1815 O O . LYS A 1 222 ? -4.431 4.337 30.006 1.00 97.25 222 LYS A O 1
ATOM 1820 N N . ALA A 1 223 ? -2.829 4.694 31.531 1.00 96.75 223 ALA A N 1
ATOM 1821 C CA . ALA A 1 223 ? -2.604 6.093 31.152 1.00 96.75 223 ALA A CA 1
ATOM 1822 C C . ALA A 1 223 ? -2.175 6.252 29.679 1.00 96.75 223 ALA A C 1
ATOM 1824 O O . ALA A 1 223 ? -2.622 7.167 28.984 1.00 96.75 223 ALA A O 1
ATOM 1825 N N . LEU A 1 224 ? -1.336 5.341 29.178 1.00 96.50 224 LEU A N 1
ATOM 1826 C CA . LEU A 1 224 ? -0.895 5.354 27.782 1.00 96.50 224 LEU A CA 1
ATOM 1827 C C . LEU A 1 224 ? -2.025 4.954 26.831 1.00 96.50 224 LEU A C 1
ATOM 1829 O O . LEU A 1 224 ? -2.193 5.589 25.790 1.00 96.50 224 LEU A O 1
ATOM 1833 N N . LEU A 1 225 ? -2.830 3.952 27.190 1.00 98.12 225 LEU A N 1
ATOM 1834 C CA . LEU A 1 225 ? -3.979 3.536 26.383 1.00 98.12 225 LEU A CA 1
ATOM 1835 C C . LEU A 1 225 ? -5.052 4.628 26.310 1.00 98.12 225 LEU A C 1
ATOM 1837 O O . LEU A 1 225 ? -5.599 4.874 25.237 1.00 98.12 225 LEU A O 1
ATOM 1841 N N . LEU A 1 226 ? -5.279 5.370 27.398 1.00 97.88 226 LEU A N 1
ATOM 1842 C CA . LEU A 1 226 ? -6.147 6.549 27.382 1.00 97.88 226 LEU A CA 1
ATOM 1843 C C . LEU A 1 226 ? -5.665 7.603 26.384 1.00 97.88 226 LEU A C 1
ATOM 1845 O O . LEU A 1 226 ? -6.463 8.111 25.596 1.00 97.88 226 LEU A O 1
ATOM 1849 N N . LYS A 1 227 ? -4.358 7.875 26.338 1.00 97.12 227 LYS A N 1
ATOM 1850 C CA . LYS A 1 227 ? -3.775 8.769 25.330 1.00 97.12 227 LYS A CA 1
ATOM 1851 C C . LYS A 1 227 ? -3.972 8.231 23.906 1.00 97.12 227 LYS A C 1
ATOM 1853 O O . LYS A 1 227 ? -4.333 8.991 23.009 1.00 97.12 227 LYS A O 1
ATOM 1858 N N . LEU A 1 228 ? -3.776 6.928 23.685 1.00 97.25 228 LEU A N 1
ATOM 1859 C CA . LEU A 1 228 ? -3.984 6.301 22.372 1.00 97.25 228 LEU A CA 1
ATOM 1860 C C . LEU A 1 228 ? -5.456 6.273 21.939 1.00 97.25 228 LEU A C 1
ATOM 1862 O O . LEU A 1 228 ? -5.731 6.343 20.743 1.00 97.25 228 LEU A O 1
ATOM 1866 N N . SER A 1 229 ? -6.407 6.276 22.877 1.00 97.00 229 SER A N 1
ATOM 1867 C CA . SER A 1 229 ? -7.841 6.378 22.568 1.00 97.00 229 SER A CA 1
ATOM 1868 C C . SER A 1 229 ? -8.238 7.704 21.897 1.00 97.00 229 SER A C 1
ATOM 1870 O O . SER A 1 229 ? -9.330 7.811 21.350 1.00 97.00 229 SER A O 1
ATOM 1872 N N . GLN A 1 230 ? -7.338 8.694 21.879 1.00 95.88 230 GLN A N 1
ATOM 1873 C CA . GLN A 1 230 ? -7.502 9.994 21.215 1.00 95.88 230 GLN A CA 1
ATOM 1874 C C . GLN A 1 230 ? -6.602 10.152 19.976 1.00 95.88 230 GLN A C 1
ATOM 1876 O O . GLN A 1 230 ? -6.511 11.233 19.396 1.00 95.88 230 GLN A O 1
ATOM 1881 N N . HIS A 1 231 ? -5.913 9.087 19.564 1.00 95.69 231 HIS A N 1
ATOM 1882 C CA . HIS A 1 231 ? -4.976 9.111 18.447 1.00 95.69 231 HIS A CA 1
ATOM 1883 C C . HIS A 1 231 ? -5.662 9.476 17.119 1.00 95.69 231 HIS A C 1
ATOM 1885 O O . HIS A 1 231 ? -6.848 9.221 16.923 1.00 95.69 231 HIS A O 1
ATOM 1891 N N . GLU A 1 232 ? -4.936 10.043 16.152 1.00 91.81 232 GLU A N 1
ATOM 1892 C CA . GLU A 1 232 ? -5.549 10.470 14.885 1.00 91.81 232 GLU A CA 1
ATOM 1893 C C . GLU A 1 232 ? -6.074 9.302 14.024 1.00 91.81 232 GLU A C 1
ATOM 1895 O O . GLU A 1 232 ? -7.103 9.436 13.356 1.00 91.81 232 GLU A O 1
ATOM 1900 N N . SER A 1 233 ? -5.407 8.145 14.083 1.00 91.50 233 SER A N 1
ATOM 1901 C CA . SER A 1 233 ? -5.834 6.903 13.422 1.00 91.50 233 SER A CA 1
ATOM 1902 C C . SER A 1 233 ? -6.981 6.239 14.180 1.00 91.50 233 SER A C 1
ATOM 1904 O O . SER A 1 233 ? -6.841 5.914 15.359 1.00 91.50 233 SER A O 1
ATOM 1906 N N . HIS A 1 234 ? -8.092 6.005 13.481 1.00 91.75 234 HIS A N 1
ATOM 1907 C CA . HIS A 1 234 ? -9.290 5.384 14.043 1.00 91.75 234 HIS A CA 1
ATOM 1908 C C . HIS A 1 234 ? -9.039 3.930 14.487 1.00 91.75 234 HIS A C 1
ATOM 1910 O O . HIS A 1 234 ? -9.551 3.516 15.522 1.00 91.75 234 HIS A O 1
ATOM 1916 N N . ILE A 1 235 ? -8.162 3.199 13.785 1.00 90.75 235 ILE A N 1
ATOM 1917 C CA . ILE A 1 235 ? -7.745 1.834 14.154 1.00 90.75 235 ILE A CA 1
ATOM 1918 C C . ILE A 1 235 ? -6.995 1.841 15.490 1.00 90.75 235 ILE A C 1
ATOM 1920 O O . ILE A 1 235 ? -7.267 1.016 16.357 1.00 90.75 235 ILE A O 1
ATOM 1924 N N . VAL A 1 236 ? -6.074 2.794 15.685 1.00 94.69 236 VAL A N 1
ATOM 1925 C CA . VAL A 1 236 ? -5.323 2.915 16.948 1.00 94.69 236 VAL A CA 1
ATOM 1926 C C . VAL A 1 236 ? -6.258 3.275 18.101 1.00 94.69 236 VAL A C 1
ATOM 1928 O O . VAL A 1 236 ? -6.144 2.682 19.171 1.00 94.69 236 VAL A O 1
ATOM 1931 N N . ARG A 1 237 ? -7.207 4.198 17.875 1.00 96.44 237 ARG A N 1
ATOM 1932 C CA . ARG A 1 237 ? -8.229 4.535 18.876 1.00 96.44 237 ARG A CA 1
ATOM 1933 C C . ARG A 1 237 ? -9.023 3.299 19.290 1.00 96.44 237 ARG A C 1
ATOM 1935 O O . ARG A 1 237 ? -9.126 3.019 20.481 1.00 96.44 237 ARG A O 1
ATOM 1942 N N . TRP A 1 238 ? -9.532 2.548 18.316 1.00 95.62 238 TRP A N 1
ATOM 1943 C CA . TRP A 1 238 ? -10.344 1.358 18.558 1.00 95.62 238 TRP A CA 1
ATOM 1944 C C . TRP A 1 238 ? -9.598 0.276 19.345 1.00 95.62 238 TRP A C 1
ATOM 1946 O O . TRP A 1 238 ? -10.106 -0.210 20.354 1.00 95.62 238 TRP A O 1
ATOM 1956 N N . GLU A 1 239 ? -8.368 -0.060 18.946 1.00 96.00 239 GLU A N 1
ATOM 1957 C CA . GLU A 1 239 ? -7.566 -1.054 19.672 1.00 96.00 239 GLU A CA 1
ATOM 1958 C C . GLU A 1 239 ? -7.224 -0.592 21.094 1.00 96.00 239 GLU A C 1
ATOM 1960 O O . GLU A 1 239 ? -7.224 -1.405 22.016 1.00 96.00 239 GLU A O 1
ATOM 1965 N N . ALA A 1 240 ? -7.005 0.709 21.309 1.00 97.69 240 ALA A N 1
ATOM 1966 C CA . ALA A 1 240 ? -6.802 1.255 22.647 1.00 97.69 240 ALA A CA 1
ATOM 1967 C C . ALA A 1 240 ? -8.059 1.148 23.525 1.00 97.69 240 ALA A C 1
ATOM 1969 O O . ALA A 1 240 ? -7.950 0.764 24.687 1.00 97.69 240 ALA A O 1
ATOM 1970 N N . ALA A 1 241 ? -9.250 1.429 22.984 1.00 97.50 241 ALA A N 1
ATOM 1971 C CA . ALA A 1 241 ? -10.509 1.258 23.712 1.00 97.50 241 ALA A CA 1
ATOM 1972 C C . ALA A 1 241 ? -10.760 -0.210 24.080 1.00 97.50 241 ALA A C 1
ATOM 1974 O O . ALA A 1 241 ? -11.077 -0.510 25.229 1.00 97.50 241 ALA A O 1
ATOM 1975 N N . ARG A 1 242 ? -10.541 -1.137 23.138 1.00 96.44 242 ARG A N 1
ATOM 1976 C CA . ARG A 1 242 ? -10.642 -2.582 23.396 1.00 96.44 242 ARG A CA 1
ATOM 1977 C C . ARG A 1 242 ? -9.666 -3.044 24.475 1.00 96.44 242 ARG A C 1
ATOM 1979 O O . ARG A 1 242 ? -10.042 -3.818 25.346 1.00 96.44 242 ARG A O 1
ATOM 1986 N N . ALA A 1 243 ? -8.430 -2.552 24.434 1.00 97.88 243 ALA A N 1
ATOM 1987 C CA . ALA A 1 243 ? -7.435 -2.864 25.450 1.00 97.88 243 ALA A CA 1
ATOM 1988 C C . ALA A 1 243 ? -7.818 -2.317 26.832 1.00 97.88 243 ALA A C 1
ATOM 1990 O O . ALA A 1 243 ? -7.631 -3.012 27.826 1.00 97.88 243 ALA A O 1
ATOM 1991 N N . LEU A 1 244 ? -8.389 -1.107 26.894 1.00 98.12 244 LEU A N 1
ATOM 1992 C CA . LEU A 1 244 ? -8.887 -0.528 28.142 1.00 98.12 244 LEU A CA 1
ATOM 1993 C C . LEU A 1 244 ? -9.996 -1.380 28.753 1.00 98.12 244 LEU A C 1
ATOM 1995 O O . LEU A 1 244 ? -9.915 -1.643 29.937 1.00 98.12 244 LEU A O 1
ATOM 1999 N N . ILE A 1 245 ? -10.952 -1.893 27.972 1.00 96.62 245 ILE A N 1
ATOM 2000 C CA . ILE A 1 245 ? -12.023 -2.770 28.493 1.00 96.62 245 ILE A CA 1
ATOM 2001 C C . ILE A 1 245 ? -11.458 -3.997 29.220 1.00 96.62 245 ILE A C 1
ATOM 2003 O O . ILE A 1 245 ? -12.001 -4.404 30.243 1.00 96.62 245 ILE A O 1
ATOM 2007 N N . ASN A 1 246 ? -10.366 -4.574 28.711 1.00 96.12 246 ASN A N 1
ATOM 2008 C CA . ASN A 1 246 ? -9.736 -5.744 29.323 1.00 96.12 246 ASN A CA 1
ATOM 2009 C C . ASN A 1 246 ? -8.944 -5.413 30.597 1.00 96.12 246 ASN A C 1
ATOM 2011 O O . ASN A 1 246 ? -8.794 -6.275 31.457 1.00 96.12 246 ASN A O 1
ATOM 2015 N N . ILE A 1 247 ? -8.393 -4.200 30.694 1.00 97.19 247 ILE A N 1
ATOM 2016 C CA . ILE A 1 247 ? -7.539 -3.772 31.812 1.00 97.19 247 ILE A CA 1
ATOM 2017 C C . ILE A 1 247 ? -8.354 -3.098 32.925 1.00 97.19 247 ILE A C 1
ATOM 2019 O O . ILE A 1 247 ? -8.088 -3.290 34.107 1.00 97.19 247 ILE A O 1
ATOM 2023 N N . ASP A 1 248 ? -9.313 -2.266 32.540 1.00 96.88 248 ASP A N 1
ATOM 2024 C CA . ASP A 1 248 ? -10.151 -1.436 33.398 1.00 96.88 248 ASP A CA 1
ATOM 2025 C C . ASP A 1 248 ? -11.503 -1.242 32.694 1.00 96.88 248 ASP A C 1
ATOM 2027 O O . ASP A 1 248 ? -11.681 -0.359 31.848 1.00 96.88 248 ASP A O 1
ATOM 2031 N N . PHE A 1 249 ? -12.444 -2.135 33.007 1.00 96.06 249 PHE A N 1
ATOM 2032 C CA . PHE A 1 249 ? -13.732 -2.223 32.321 1.00 96.06 249 PHE A CA 1
ATOM 2033 C C . PHE A 1 249 ? -14.507 -0.900 32.348 1.00 96.06 249 PHE A C 1
ATOM 2035 O O . PHE A 1 249 ? -15.038 -0.480 31.319 1.00 96.06 249 PHE A O 1
ATOM 2042 N N . GLU A 1 250 ? -14.544 -0.221 33.496 1.00 96.31 250 GLU A N 1
ATOM 2043 C CA . GLU A 1 250 ? -15.292 1.028 33.662 1.00 96.31 250 GLU A CA 1
ATOM 2044 C C . GLU A 1 250 ? -14.717 2.144 32.784 1.00 96.31 250 GLU A C 1
ATOM 2046 O O . GLU A 1 250 ? -15.450 2.808 32.040 1.00 96.31 250 GLU A O 1
ATOM 2051 N N . GLU A 1 251 ? -13.392 2.311 32.800 1.00 96.56 251 GLU A N 1
ATOM 2052 C CA . GLU A 1 251 ? -12.722 3.304 31.962 1.00 96.56 251 GLU A CA 1
ATOM 2053 C C . GLU A 1 251 ? -12.861 2.956 30.469 1.00 96.56 251 GLU A C 1
ATOM 2055 O O . GLU A 1 251 ? -13.128 3.829 29.637 1.00 96.56 251 GLU A O 1
ATOM 2060 N N . GLY A 1 252 ? -12.754 1.672 30.115 1.00 97.19 252 GLY A N 1
ATOM 2061 C CA . GLY A 1 252 ? -12.980 1.177 28.758 1.00 97.19 252 GLY A CA 1
ATOM 2062 C C . GLY A 1 252 ? -14.385 1.491 28.235 1.00 97.19 252 GLY A C 1
ATOM 2063 O O . GLY A 1 252 ? -14.530 1.994 27.116 1.00 97.19 252 GLY A O 1
ATOM 2064 N N . VAL A 1 253 ? -15.421 1.279 29.052 1.00 97.38 253 VAL A N 1
ATOM 2065 C CA . VAL A 1 253 ? -16.809 1.637 28.717 1.00 97.38 253 VAL A CA 1
ATOM 2066 C C . VAL A 1 253 ? -16.971 3.149 28.560 1.00 97.38 253 VAL A C 1
ATOM 2068 O O . VAL A 1 253 ? -17.613 3.600 27.609 1.00 97.38 253 VAL A O 1
ATOM 2071 N N . SER A 1 254 ? -16.367 3.952 29.440 1.00 97.38 254 SER A N 1
ATOM 2072 C CA . SER A 1 254 ? -16.373 5.418 29.320 1.00 97.38 254 SER A CA 1
ATOM 2073 C C . SER A 1 254 ? -15.775 5.877 27.983 1.00 97.38 254 SER A C 1
ATOM 2075 O O . SER A 1 254 ? -16.351 6.705 27.266 1.00 97.38 254 SER A O 1
ATOM 2077 N N . VAL A 1 255 ? -14.652 5.276 27.579 1.00 97.69 255 VAL A N 1
ATOM 2078 C CA . VAL A 1 255 ? -14.022 5.533 26.280 1.00 97.69 255 VAL A CA 1
ATOM 2079 C C . VAL A 1 255 ? -14.931 5.117 25.121 1.00 97.69 255 VAL A C 1
ATOM 2081 O O . VAL A 1 255 ? -15.114 5.918 24.201 1.00 97.69 255 VAL A O 1
ATOM 2084 N N . LEU A 1 256 ? -15.548 3.931 25.169 1.00 96.88 256 LEU A N 1
ATOM 2085 C CA . LEU A 1 256 ? -16.500 3.483 24.144 1.00 96.88 256 LEU A CA 1
ATOM 2086 C C . LEU A 1 256 ? -17.688 4.441 23.994 1.00 96.88 256 LEU A C 1
ATOM 2088 O O . LEU A 1 256 ? -18.052 4.790 22.871 1.00 96.88 256 LEU A O 1
ATOM 2092 N N . LYS A 1 257 ? -18.260 4.929 25.101 1.00 97.19 257 LYS A N 1
ATOM 2093 C CA . LYS A 1 257 ? -19.362 5.904 25.066 1.00 97.19 257 LYS A CA 1
ATOM 2094 C C . LYS A 1 257 ? -18.959 7.201 24.366 1.00 97.19 257 LYS A C 1
ATOM 2096 O O . LYS A 1 257 ? -19.731 7.731 23.570 1.00 97.19 257 LYS A O 1
ATOM 2101 N N . ARG A 1 258 ? -17.727 7.688 24.570 1.00 96.44 258 ARG A N 1
ATOM 2102 C CA . ARG A 1 258 ? -17.198 8.830 23.794 1.00 96.44 258 ARG A CA 1
ATOM 2103 C C . ARG A 1 258 ? -17.078 8.499 22.304 1.00 96.44 258 ARG A C 1
ATOM 2105 O O . ARG A 1 258 ? -17.424 9.332 21.468 1.00 96.44 258 ARG A O 1
ATOM 2112 N N . MET A 1 259 ? -16.641 7.284 21.967 1.00 97.69 259 MET A N 1
ATOM 2113 C CA . MET A 1 259 ? -16.491 6.829 20.579 1.00 97.69 259 MET A CA 1
ATOM 2114 C C . MET A 1 259 ? -17.812 6.671 19.827 1.00 97.69 259 MET A C 1
ATOM 2116 O O . MET A 1 259 ? -17.800 6.698 18.602 1.00 97.69 259 MET A O 1
ATOM 2120 N N . MET A 1 260 ? -18.963 6.611 20.503 1.00 96.81 260 MET A N 1
ATOM 2121 C CA . MET A 1 260 ? -20.268 6.676 19.828 1.00 96.81 260 MET A CA 1
ATOM 2122 C C . MET A 1 260 ? -20.439 7.958 18.996 1.00 96.81 260 MET A C 1
ATOM 2124 O O . MET A 1 260 ? -21.241 7.971 18.063 1.00 96.81 260 MET A O 1
ATOM 2128 N N . ASN A 1 261 ? -19.671 9.010 19.295 1.00 96.00 261 ASN A N 1
ATOM 2129 C CA . ASN A 1 261 ? -19.621 10.267 18.545 1.00 96.00 261 ASN A CA 1
ATOM 2130 C C . ASN A 1 261 ? -18.288 10.451 17.793 1.00 96.00 261 ASN A C 1
ATOM 2132 O O . ASN A 1 261 ? -17.893 11.577 17.496 1.00 96.00 261 ASN A O 1
ATOM 2136 N N . ASP A 1 262 ? -17.558 9.364 17.520 1.00 95.88 262 ASP A N 1
ATOM 2137 C CA . ASP A 1 262 ? -16.309 9.422 16.763 1.00 95.88 262 ASP A CA 1
ATOM 2138 C C . ASP A 1 262 ? -16.554 9.963 15.344 1.00 95.88 262 ASP A C 1
ATOM 2140 O O . ASP A 1 262 ? -17.548 9.639 14.691 1.00 95.88 262 ASP A O 1
ATOM 2144 N N . LYS A 1 263 ? -15.615 10.780 14.854 1.00 92.25 263 LYS A N 1
ATOM 2145 C CA . LYS A 1 263 ? -15.645 11.342 13.496 1.00 92.25 263 LYS A CA 1
ATOM 2146 C C . LYS A 1 263 ? -15.626 10.272 12.399 1.00 92.25 263 LYS A C 1
ATOM 2148 O O . LYS A 1 263 ? -16.035 10.544 11.275 1.00 92.25 263 LYS A O 1
ATOM 2153 N N . HIS A 1 264 ? -15.096 9.089 12.700 1.00 91.75 264 HIS A N 1
ATOM 2154 C CA . HIS A 1 264 ? -15.064 7.953 11.797 1.00 91.75 264 HIS A CA 1
ATOM 2155 C C . HIS A 1 264 ? -16.340 7.130 11.958 1.00 91.75 264 HIS A C 1
ATOM 2157 O O . HIS A 1 264 ? -16.592 6.555 13.020 1.00 91.75 264 HIS A O 1
ATOM 2163 N N . ILE A 1 265 ? -17.131 7.052 10.890 1.00 89.19 265 ILE A N 1
ATOM 2164 C CA . ILE A 1 265 ? -18.490 6.511 10.953 1.00 89.19 265 ILE A CA 1
ATOM 2165 C C . ILE A 1 265 ? -18.528 5.048 11.409 1.00 89.19 265 ILE A C 1
ATOM 2167 O O . ILE A 1 265 ? -19.332 4.703 12.272 1.00 89.19 265 ILE A O 1
ATOM 2171 N N . GLU A 1 266 ? -17.595 4.220 10.931 1.00 87.81 266 GLU A N 1
ATOM 2172 C CA . GLU A 1 266 ? -17.501 2.812 11.335 1.00 87.81 266 GLU A CA 1
ATOM 2173 C C . GLU A 1 266 ? -17.168 2.665 12.825 1.00 87.81 266 GLU A C 1
ATOM 2175 O O . GLU A 1 266 ? -17.708 1.785 13.488 1.00 87.81 266 GLU A O 1
ATOM 2180 N N . ILE A 1 267 ? -16.345 3.562 13.389 1.00 93.56 267 ILE A N 1
ATOM 2181 C CA . ILE A 1 267 ? -16.026 3.536 14.824 1.00 93.56 267 ILE A CA 1
ATOM 2182 C C . ILE A 1 267 ? -17.238 3.964 15.646 1.00 93.56 267 ILE A C 1
ATOM 2184 O O . ILE A 1 267 ? -17.557 3.311 16.635 1.00 93.56 267 ILE A O 1
ATOM 2188 N N . SER A 1 268 ? -17.951 5.012 15.221 1.00 95.19 268 SER A N 1
ATOM 2189 C CA . SER A 1 268 ? -19.199 5.431 15.871 1.00 95.19 268 SER A CA 1
ATOM 2190 C C . SER A 1 268 ? -20.234 4.305 15.894 1.00 95.19 268 SER A C 1
ATOM 2192 O O . SER A 1 268 ? -20.835 4.042 16.938 1.00 95.19 268 SER A O 1
ATOM 2194 N N . MET A 1 269 ? -20.421 3.609 14.769 1.00 93.25 269 MET A N 1
ATOM 2195 C CA . MET A 1 269 ? -21.346 2.479 14.668 1.00 93.25 269 MET A CA 1
ATOM 2196 C C . MET A 1 269 ? -20.902 1.296 15.537 1.00 93.25 269 MET A C 1
ATOM 2198 O O . MET A 1 269 ? -21.695 0.805 16.343 1.00 93.25 269 MET A O 1
ATOM 2202 N N . ALA A 1 270 ? -19.633 0.889 15.444 1.00 93.25 270 ALA A N 1
ATOM 2203 C CA . ALA A 1 270 ? -19.084 -0.214 16.230 1.00 93.25 270 ALA A CA 1
ATOM 2204 C C . ALA A 1 270 ? -19.144 0.063 17.739 1.00 93.25 270 ALA A C 1
ATOM 2206 O O . ALA A 1 270 ? -19.465 -0.830 18.524 1.00 93.25 270 ALA A O 1
ATOM 2207 N N . ALA A 1 271 ? -18.892 1.306 18.158 1.00 95.94 271 ALA A N 1
ATOM 2208 C CA . ALA A 1 271 ? -18.999 1.721 19.551 1.00 95.94 271 ALA A CA 1
ATOM 2209 C C . ALA A 1 271 ? -20.446 1.648 20.056 1.00 95.94 271 ALA A C 1
ATOM 2211 O O . ALA A 1 271 ? -20.682 1.082 21.120 1.00 95.94 271 ALA A O 1
ATOM 2212 N N . LYS A 1 272 ? -21.424 2.148 19.284 1.00 96.12 272 LYS A N 1
ATOM 2213 C CA . LYS A 1 272 ? -22.857 2.048 19.630 1.00 96.12 272 LYS A CA 1
ATOM 2214 C C . LYS A 1 272 ? -23.291 0.595 19.807 1.00 96.12 272 LYS A C 1
ATOM 2216 O O . LYS A 1 272 ? -23.920 0.271 20.809 1.00 96.12 272 LYS A O 1
ATOM 2221 N N . GLN A 1 273 ? -22.909 -0.271 18.870 1.00 94.69 273 GLN A N 1
ATOM 2222 C CA . GLN A 1 273 ? -23.209 -1.699 18.946 1.00 94.69 273 GLN A CA 1
ATOM 2223 C C . GLN A 1 273 ? -22.540 -2.352 20.162 1.00 94.69 273 GLN A C 1
ATOM 2225 O O . GLN A 1 273 ? -23.171 -3.130 20.870 1.00 94.69 273 GLN A O 1
ATOM 2230 N N . SER A 1 274 ? -21.280 -2.010 20.434 1.00 94.62 274 SER A N 1
ATOM 2231 C CA . SER A 1 274 ? -20.531 -2.564 21.567 1.00 94.62 274 SER A CA 1
ATOM 2232 C C . SER A 1 274 ? -21.144 -2.153 22.907 1.00 94.62 274 SER A C 1
ATOM 2234 O O . SER A 1 274 ? -21.327 -2.999 23.772 1.00 94.62 274 SER A O 1
ATOM 2236 N N . VAL A 1 275 ? -21.527 -0.881 23.069 1.00 94.19 275 VAL A N 1
ATOM 2237 C CA . VAL A 1 275 ? -22.218 -0.380 24.273 1.00 94.19 275 VAL A CA 1
ATOM 2238 C C . VAL A 1 275 ? -23.556 -1.098 24.478 1.00 94.19 275 VAL A C 1
ATOM 2240 O O . VAL A 1 275 ? -23.835 -1.559 25.581 1.00 94.19 275 VAL A O 1
ATOM 2243 N N . GLN A 1 276 ? -24.338 -1.288 23.408 1.00 94.00 276 GLN A N 1
ATOM 2244 C CA . GLN A 1 276 ? -25.578 -2.071 23.459 1.00 94.00 276 GLN A CA 1
ATOM 2245 C C . GLN A 1 276 ? -25.331 -3.522 23.894 1.00 94.00 276 GLN A C 1
ATOM 2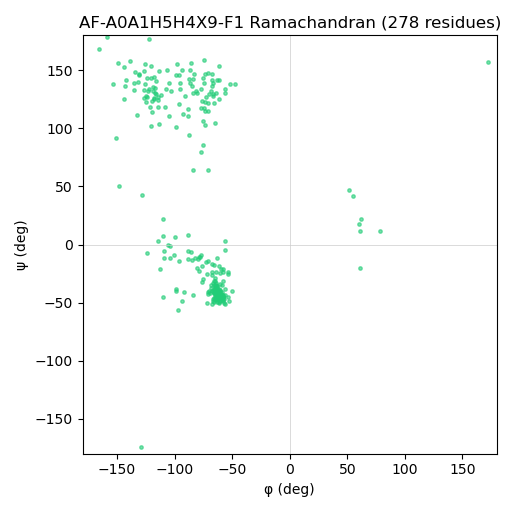247 O O . GLN A 1 276 ? -26.037 -4.023 24.760 1.00 94.00 276 GLN A O 1
ATOM 2252 N N . MET A 1 277 ? -24.318 -4.190 23.333 1.00 93.19 277 MET A N 1
ATOM 2253 C CA . MET A 1 277 ? -23.970 -5.575 23.683 1.00 93.19 277 MET A CA 1
ATOM 2254 C C . MET A 1 277 ? -23.483 -5.729 25.126 1.00 93.19 277 MET A C 1
ATOM 2256 O O . MET A 1 277 ? -23.695 -6.773 25.738 1.00 93.19 277 MET A O 1
ATOM 2260 N N . LEU A 1 278 ? -22.828 -4.701 25.664 1.00 89.62 278 LEU A N 1
ATOM 2261 C CA . LEU A 1 278 ? -22.351 -4.674 27.043 1.00 89.62 278 LEU A CA 1
ATOM 2262 C C . LEU A 1 278 ? -23.467 -4.364 28.056 1.00 89.62 278 LEU A 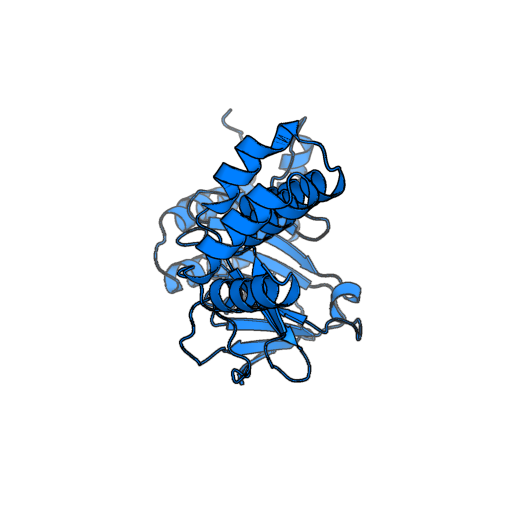C 1
ATOM 2264 O O . LEU A 1 278 ? -23.239 -4.547 29.248 1.00 89.62 278 LEU A O 1
ATOM 2268 N N . ASN A 1 279 ? -24.661 -3.951 27.606 1.00 87.75 279 ASN A N 1
ATOM 2269 C CA . ASN A 1 279 ? -25.784 -3.518 28.449 1.00 87.75 279 ASN A CA 1
ATOM 2270 C C . ASN A 1 279 ? -25.415 -2.379 29.426 1.00 87.75 279 ASN A C 1
ATOM 2272 O O . ASN A 1 279 ? -25.817 -2.405 30.591 1.00 87.75 279 ASN A O 1
ATOM 2276 N N . VAL A 1 280 ? -24.640 -1.389 28.959 1.00 80.06 280 VAL A N 1
ATOM 2277 C CA . VAL A 1 280 ? -24.120 -0.257 29.763 1.00 80.06 280 VAL A CA 1
ATOM 2278 C C . VAL A 1 280 ? -24.438 1.109 29.181 1.00 80.06 280 VAL A C 1
ATOM 2280 O O . VAL A 1 280 ? -24.725 1.223 27.974 1.00 80.06 280 VAL A O 1
#

Solvent-accessible surface area (backbone atoms only — not comparable to full-atom values): 15126 Å² total; per-residue (Å²): 133,90,76,87,63,82,49,73,55,48,50,50,51,51,56,49,53,64,50,56,76,73,56,88,51,70,66,61,47,51,49,51,52,34,52,49,50,72,73,50,53,66,67,50,52,53,50,50,50,50,54,52,56,75,73,38,98,76,74,70,62,73,92,44,54,102,44,33,44,53,77,48,73,60,79,55,38,35,36,28,45,34,49,47,55,28,73,85,46,63,47,98,70,68,47,66,36,49,31,34,37,29,38,36,36,42,27,31,70,49,87,37,81,71,29,33,34,38,35,28,32,50,84,71,96,65,60,67,88,54,88,58,76,86,47,56,57,38,86,71,45,76,48,61,48,47,55,43,48,61,47,80,36,50,43,63,33,30,28,71,49,61,47,40,80,64,68,43,47,27,42,38,37,35,38,49,59,86,56,45,54,34,22,44,34,22,34,60,83,82,32,28,58,73,48,73,41,77,65,40,65,67,54,48,47,51,23,51,49,30,43,50,47,21,70,70,38,57,60,89,49,50,70,59,32,58,56,34,46,68,42,92,49,66,66,32,16,50,28,12,30,58,16,30,39,58,42,40,50,70,62,12,48,55,48,32,62,57,30,44,70,38,94,49,64,70,52,13,52,52,23,47,52,48,37,61,75,68,74,107

Secondary structure (DSSP, 8-state):
------SHHHHHHHHHHHHHTT--SHHHHHHHHHHHHHHS-HHHHHHHHHHHHHH-TT---TT-BTTEEEEEE-SSEEEEEEEE-THHHH-TT--EEEB-SS-EEEEE-S--TT-EEEEEE--S---TTS--TT---EEEEEEE--TT--EEE-TTTEEEEEE-SS-EEEEEEEE-TT--SEEEEEETTT--EEEEEE--HHHHHHHHHHHHHHHHT-GGGHHHHHHHTT-SSHHHHHHHHHHH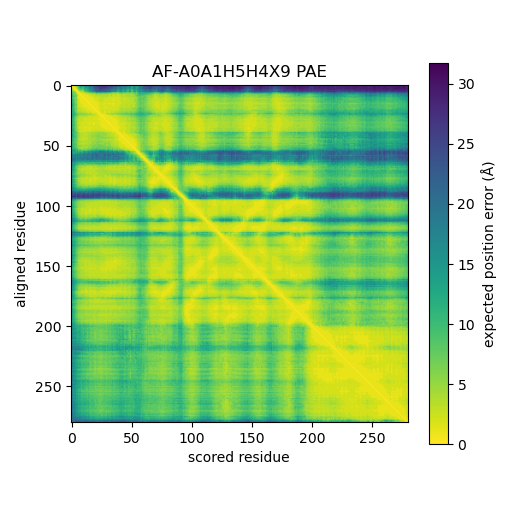HHH-HHHHHHHHHHHTT-SSHHHHHHHHHHHHHHT-

Nearest PDB structures (foldseek):
  6g4j-assembly1_B  TM=7.925E-01  e=2.404E-02  synthetic construct
  3ltj-assembly1_A  TM=8.267E-01  e=4.305E-02  synthetic construct
  6veh-assembly1_A  TM=8.291E-01  e=5.127E-02  synthetic construct
  6hwp-assembly1_A  TM=8.026E-01  e=5.761E-02  synthetic construct
  4ccl-assembly1_A  TM=4.197E-01  e=3.127E-03  Escherichia coli